Protein AF-A0A1A7YW00-F1 (afdb_monomer_lite)

Organism: NCBI:txid60296

Secondary structure (DSSP, 8-state):
---SSSTTS--------TTSTTTTHHHHHHHHHHHHHHHHHHHHHHHHHHHHHHHHHHHHHHHHHHHHHHHTSS--HHHHHHHHHHHHHHHHHHHHHHHHHHHIIIIIIHHHHHHHHHH--B-TTSSBHHHHHHHHHHHHHHHHHHHHHHHHHHHHHHHHHHHHHHHHHHHHHHHHHHSTT--HHHHHHHHHHHHHHHHHHHHHHHHHHHHHHHHHHHHHHHHH-

InterPro domains:
  IPR001060 FCH domain [PF00611] (24-98)
  IPR001060 FCH domain [SM00055] (16-104)
  IPR027267 AH/BAR domain superfamily [G3DSA:1.20.1270.60] (1-225)
  IPR027267 AH/BAR domain superfamily [SSF103657] (16-224)
  IPR031160 F-BAR domain [PS51741] (12-225)

Structure (mmCIF, N/CA/C/O backbone):
data_AF-A0A1A7YW00-F1
#
_entry.id   AF-A0A1A7YW00-F1
#
loop_
_atom_site.group_PDB
_atom_site.id
_atom_site.type_symbol
_atom_site.label_atom_id
_atom_site.label_alt_id
_atom_site.label_comp_id
_atom_site.label_asym_id
_atom_site.label_entity_id
_atom_site.label_seq_id
_atom_site.pdbx_PDB_ins_code
_atom_site.Cartn_x
_atom_site.Cartn_y
_atom_site.Cartn_z
_atom_site.occupancy
_atom_site.B_iso_or_equiv
_atom_site.auth_seq_id
_atom_site.auth_comp_id
_atom_site.auth_asym_id
_atom_site.auth_atom_id
_atom_site.pdbx_PDB_model_num
ATOM 1 N N . MET A 1 1 ? -12.054 -31.119 46.309 1.00 35.66 1 MET A N 1
ATOM 2 C CA . MET A 1 1 ? -11.692 -31.142 44.874 1.00 35.66 1 MET A CA 1
ATOM 3 C C . MET A 1 1 ? -12.380 -29.957 44.203 1.00 35.66 1 MET A C 1
ATOM 5 O O . MET A 1 1 ? -13.506 -30.092 43.752 1.00 35.66 1 MET A O 1
ATOM 9 N N . SER A 1 2 ? -11.777 -28.767 44.260 1.00 43.47 2 SER A N 1
ATOM 10 C CA . SER A 1 2 ? -12.393 -27.494 43.836 1.00 43.47 2 SER A CA 1
ATOM 11 C C . SER A 1 2 ? -11.390 -26.654 43.041 1.00 43.47 2 SER A C 1
ATOM 13 O O . SER A 1 2 ? -10.885 -25.650 43.534 1.00 43.47 2 SER A O 1
ATOM 15 N N . GLY A 1 3 ? -11.043 -27.101 41.836 1.00 38.22 3 GLY A N 1
ATOM 16 C CA . GLY A 1 3 ? -9.961 -26.482 41.065 1.00 38.22 3 GLY A CA 1
ATOM 17 C C . GLY A 1 3 ? -10.151 -26.538 39.556 1.00 38.22 3 GLY A C 1
ATOM 18 O O . GLY A 1 3 ? -9.199 -26.853 38.863 1.00 38.22 3 GLY A O 1
ATOM 19 N N . ALA A 1 4 ? -11.362 -26.291 39.046 1.00 36.69 4 ALA A N 1
ATOM 20 C CA . ALA A 1 4 ? -11.608 -26.333 37.597 1.00 36.69 4 ALA A CA 1
ATOM 21 C C . ALA A 1 4 ? -12.545 -25.234 37.058 1.00 36.69 4 ALA A C 1
ATOM 23 O O . ALA A 1 4 ? -12.982 -25.320 35.918 1.00 36.69 4 ALA A O 1
ATOM 24 N N . TYR A 1 5 ? -12.879 -24.206 37.849 1.00 38.28 5 TYR A N 1
ATOM 25 C CA . TYR A 1 5 ? -13.796 -23.142 37.402 1.00 38.28 5 TYR A CA 1
ATOM 26 C C . TYR A 1 5 ? -13.133 -21.784 37.126 1.00 38.28 5 TYR A C 1
ATOM 28 O O . TYR A 1 5 ? -13.823 -20.880 36.664 1.00 38.28 5 TYR A O 1
ATOM 36 N N . ASP A 1 6 ? -11.823 -21.642 37.353 1.00 39.22 6 ASP A N 1
ATOM 37 C CA . ASP A 1 6 ? -11.097 -20.377 37.133 1.00 39.22 6 ASP A CA 1
ATOM 38 C C . ASP A 1 6 ? -10.359 -20.296 35.780 1.00 39.22 6 ASP A C 1
ATOM 40 O O . ASP A 1 6 ? -9.763 -19.269 35.475 1.00 39.22 6 ASP A O 1
ATOM 44 N N . GLU A 1 7 ? -10.430 -21.326 34.927 1.00 35.66 7 GLU A N 1
ATOM 45 C CA . GLU A 1 7 ? -9.702 -21.346 33.641 1.00 35.66 7 GLU A CA 1
ATOM 46 C C . GLU A 1 7 ? -10.522 -20.873 32.425 1.00 35.66 7 GLU A C 1
ATOM 48 O O . GLU A 1 7 ? -9.988 -20.742 31.330 1.00 35.66 7 GLU A O 1
ATOM 53 N N . TYR A 1 8 ? -11.800 -20.521 32.615 1.00 36.34 8 TYR A N 1
ATOM 54 C CA . TYR A 1 8 ? -12.628 -19.858 31.593 1.00 36.34 8 TYR A CA 1
ATOM 55 C C . TYR A 1 8 ? -12.736 -18.347 31.828 1.00 36.34 8 TYR A C 1
ATOM 57 O O . TYR A 1 8 ? -13.763 -17.730 31.535 1.00 36.34 8 TYR A O 1
ATOM 65 N N . ALA A 1 9 ? -11.680 -17.727 32.361 1.00 41.88 9 ALA A N 1
ATOM 66 C CA . ALA A 1 9 ? -11.511 -16.282 32.297 1.00 41.88 9 ALA A CA 1
ATOM 67 C C . ALA A 1 9 ? -11.298 -15.874 30.830 1.00 41.88 9 ALA A C 1
ATOM 69 O O . ALA A 1 9 ? -10.174 -15.666 30.392 1.00 41.88 9 ALA A O 1
ATOM 70 N N . SER A 1 10 ? -12.404 -15.843 30.078 1.00 46.34 10 SER A N 1
ATOM 71 C CA . SER A 1 10 ? -12.651 -15.034 28.887 1.00 46.34 10 SER A CA 1
ATOM 72 C C . SER A 1 10 ? -11.378 -14.589 28.167 1.00 46.34 10 SER A C 1
ATOM 74 O O . SER A 1 10 ? -10.947 -13.442 28.303 1.00 46.34 10 SER A O 1
ATOM 76 N N . GLN A 1 11 ? -10.806 -15.484 27.364 1.00 40.19 11 GLN A N 1
ATOM 77 C CA . GLN A 1 11 ? -10.166 -15.033 26.138 1.00 40.19 11 GLN A CA 1
ATOM 78 C C . GLN A 1 11 ? -11.300 -14.464 25.281 1.00 40.19 11 GLN A C 1
ATOM 80 O O . GLN A 1 11 ? -11.941 -15.186 24.525 1.00 40.19 11 GLN A O 1
ATOM 85 N N . GLU A 1 12 ? -11.648 -13.193 25.501 1.00 48.12 12 GLU A N 1
ATOM 86 C CA . GLU A 1 12 ? -12.382 -12.431 24.498 1.00 48.12 12 GLU A CA 1
ATOM 87 C C . GLU A 1 12 ? -11.515 -12.510 23.243 1.00 48.12 12 GLU A C 1
ATOM 89 O O . GLU A 1 12 ? -10.423 -11.940 23.210 1.00 48.12 12 GLU A O 1
ATOM 94 N N . GLU A 1 13 ? -11.942 -13.311 22.264 1.00 46.66 13 GLU A N 1
ATOM 95 C CA . GLU A 1 13 ? -11.368 -13.291 20.926 1.00 46.66 13 GLU A CA 1
ATOM 96 C C . GLU A 1 13 ? -11.482 -11.849 20.444 1.00 46.66 13 GLU A C 1
ATOM 98 O O . GLU A 1 13 ? -12.552 -11.384 20.050 1.00 46.66 13 GLU A O 1
ATOM 103 N N . THR A 1 14 ? -10.384 -11.102 20.548 1.00 57.81 14 THR A N 1
ATOM 104 C CA . THR A 1 14 ? -10.283 -9.777 19.960 1.00 57.81 14 THR A CA 1
ATOM 105 C C . THR A 1 14 ? -10.408 -9.986 18.467 1.00 57.81 14 THR A C 1
ATOM 107 O O . THR A 1 14 ? -9.473 -10.458 17.817 1.00 57.81 14 THR A O 1
ATOM 110 N N . THR A 1 15 ? -11.603 -9.733 17.946 1.00 80.50 15 THR A N 1
ATOM 111 C CA . THR A 1 15 ? -11.870 -9.930 16.532 1.00 80.50 15 THR A CA 1
ATOM 112 C C . THR A 1 15 ? -10.997 -8.966 15.733 1.00 80.50 15 THR A C 1
ATOM 114 O O . THR A 1 15 ? -10.770 -7.820 16.121 1.00 80.50 15 THR A O 1
ATOM 117 N N . ASP A 1 16 ? -10.517 -9.404 14.575 1.00 90.50 16 ASP A N 1
ATOM 118 C CA . ASP A 1 16 ? -9.760 -8.553 13.648 1.00 90.50 16 ASP A CA 1
ATOM 119 C C . ASP A 1 16 ? -10.674 -7.570 12.875 1.00 90.50 16 ASP A C 1
ATOM 121 O O . ASP A 1 16 ? -10.293 -7.017 11.839 1.00 90.50 16 ASP A O 1
ATOM 125 N N . SER A 1 17 ? -11.905 -7.354 13.359 1.00 95.44 17 SER A N 1
ATOM 126 C CA . SER A 1 17 ? -12.902 -6.484 12.740 1.00 95.44 17 SER A CA 1
ATOM 127 C C . SER A 1 17 ? -12.422 -5.037 12.711 1.00 95.44 17 SER A C 1
ATOM 129 O O . SER A 1 17 ? -11.868 -4.526 13.681 1.00 95.44 17 SER A O 1
ATOM 131 N N . PHE A 1 18 ? -12.687 -4.346 11.603 1.00 96.38 18 PHE A N 1
ATOM 132 C CA . PHE A 1 18 ? -12.366 -2.927 11.438 1.00 96.38 18 PHE A CA 1
ATOM 133 C C . PHE A 1 18 ? -12.996 -2.039 12.526 1.00 96.38 18 PHE A C 1
ATOM 135 O O . PHE A 1 18 ? -12.388 -1.050 12.935 1.00 96.38 18 PHE A O 1
ATOM 142 N N . TRP A 1 19 ? -14.189 -2.408 12.997 1.00 96.25 19 TRP A N 1
ATOM 143 C CA . TRP A 1 19 ? -14.974 -1.627 13.957 1.00 96.25 19 TRP A CA 1
ATOM 144 C C . TRP A 1 19 ? -14.466 -1.720 15.398 1.00 96.25 19 TRP A C 1
ATOM 146 O O . TRP A 1 19 ? -14.897 -0.943 16.248 1.00 96.25 19 TRP A O 1
ATOM 156 N N . GLU A 1 20 ? -13.532 -2.630 15.680 1.00 96.00 20 GLU A N 1
ATOM 157 C CA . GLU A 1 20 ? -12.881 -2.672 16.985 1.00 96.00 20 GLU A CA 1
ATOM 158 C C . GLU A 1 20 ? -12.010 -1.435 17.214 1.00 96.00 20 GLU A C 1
ATOM 160 O O . GLU A 1 20 ? -11.458 -0.812 16.293 1.00 96.00 20 GLU A O 1
ATOM 165 N N . VAL A 1 21 ? -11.864 -1.069 18.487 1.00 96.00 21 VAL A N 1
ATOM 166 C CA . VAL A 1 21 ? -11.114 0.127 18.873 1.00 96.00 21 VAL A CA 1
ATOM 167 C C . VAL A 1 21 ? -9.666 0.029 18.390 1.00 96.00 21 VAL A C 1
ATOM 169 O O . VAL A 1 21 ? -8.899 -0.823 18.829 1.00 96.00 21 VAL A O 1
ATOM 172 N N . GLY A 1 22 ? -9.269 0.942 17.502 1.00 96.00 22 GLY A N 1
ATOM 173 C CA . GLY A 1 22 ? -7.923 0.999 16.937 1.00 96.00 22 GLY A CA 1
ATOM 174 C C . GLY A 1 22 ? -7.645 0.087 15.735 1.00 96.00 22 GLY A C 1
ATOM 175 O O . GLY A 1 22 ? -6.555 0.200 15.169 1.00 96.00 22 GLY A O 1
ATOM 176 N N . ASN A 1 23 ? -8.577 -0.759 15.286 1.00 97.12 23 ASN A N 1
ATOM 177 C CA . ASN A 1 23 ? -8.329 -1.655 14.143 1.00 97.12 23 ASN A CA 1
ATOM 178 C C . ASN A 1 23 ? -8.312 -0.937 12.780 1.00 97.12 23 ASN A C 1
ATOM 180 O O . ASN A 1 23 ? -7.738 -1.446 11.813 1.00 97.12 23 ASN A O 1
ATOM 184 N N . TYR A 1 24 ? -8.784 0.314 12.724 1.00 97.50 24 TYR A N 1
ATOM 185 C CA . TYR A 1 24 ? -8.613 1.212 11.575 1.00 97.50 24 TYR A CA 1
ATOM 186 C C . TYR A 1 24 ? -7.136 1.457 11.196 1.00 97.50 24 TYR A C 1
ATOM 188 O O . TYR A 1 24 ? -6.843 1.897 10.081 1.00 97.50 24 TYR A O 1
ATOM 196 N N . LYS A 1 25 ? -6.177 1.156 12.088 1.00 97.44 25 LYS A N 1
ATOM 197 C CA . LYS A 1 25 ? -4.731 1.316 11.844 1.00 97.44 25 LYS A CA 1
ATOM 198 C C . LYS A 1 25 ? -4.246 0.606 10.581 1.00 97.44 25 LYS A C 1
ATOM 200 O O . LYS A 1 25 ? -3.314 1.095 9.948 1.00 97.44 25 LYS A O 1
ATOM 205 N N . ARG A 1 26 ? -4.870 -0.513 10.182 1.00 97.06 26 ARG A N 1
ATOM 206 C CA . ARG A 1 26 ? -4.545 -1.193 8.912 1.00 97.06 26 ARG A CA 1
ATOM 207 C C . ARG A 1 26 ? -4.833 -0.293 7.704 1.00 97.06 26 ARG A C 1
ATOM 209 O O . ARG A 1 26 ? -4.024 -0.233 6.784 1.00 97.06 26 ARG A O 1
ATOM 216 N N . THR A 1 27 ? -5.937 0.453 7.736 1.00 98.25 27 THR A N 1
ATOM 217 C CA . THR A 1 27 ? -6.305 1.421 6.693 1.00 98.25 27 THR A CA 1
ATOM 218 C C . THR A 1 27 ? -5.343 2.604 6.659 1.00 98.25 27 THR A C 1
ATOM 220 O O . THR A 1 27 ? -4.913 2.994 5.578 1.00 98.25 27 THR A O 1
ATOM 223 N N . VAL A 1 28 ? -4.954 3.139 7.821 1.00 98.44 28 VAL A N 1
ATOM 224 C CA . VAL A 1 28 ? -3.969 4.235 7.916 1.00 98.44 28 VAL A CA 1
ATOM 225 C C . VAL A 1 28 ? -2.607 3.798 7.378 1.00 98.44 28 VAL A C 1
ATOM 227 O O . VAL A 1 28 ? -2.026 4.491 6.549 1.00 98.44 28 VAL A O 1
ATOM 230 N N . LYS A 1 29 ? -2.126 2.613 7.773 1.00 98.06 29 LYS A N 1
ATOM 231 C CA . LYS A 1 29 ? -0.847 2.058 7.304 1.00 98.06 29 LYS A CA 1
ATOM 232 C C . LYS A 1 29 ? -0.784 1.943 5.776 1.00 98.06 29 LYS A C 1
ATOM 234 O O . LYS A 1 29 ? 0.269 2.163 5.186 1.00 98.06 29 LYS A O 1
ATOM 239 N N . ARG A 1 30 ? -1.917 1.655 5.123 1.00 98.38 30 ARG A N 1
ATOM 240 C CA . ARG A 1 30 ? -2.002 1.565 3.658 1.00 98.38 30 ARG A CA 1
ATOM 241 C C . ARG A 1 30 ? -1.561 2.856 2.954 1.00 98.38 30 ARG A C 1
ATOM 243 O O . ARG A 1 30 ? -1.131 2.789 1.808 1.00 98.38 30 ARG A O 1
ATOM 250 N N . ILE A 1 31 ? -1.650 4.011 3.619 1.00 98.50 31 ILE A N 1
ATOM 251 C CA . ILE A 1 31 ? -1.165 5.292 3.088 1.00 98.50 31 ILE A CA 1
ATOM 252 C C . ILE A 1 31 ? 0.365 5.264 2.972 1.00 98.50 31 ILE A C 1
ATOM 254 O O . ILE A 1 31 ? 0.894 5.494 1.884 1.00 98.50 31 ILE A O 1
ATOM 258 N N . ASP A 1 32 ? 1.067 4.896 4.049 1.00 97.81 32 ASP A N 1
ATOM 259 C CA . ASP A 1 32 ? 2.531 4.757 4.054 1.00 97.81 32 ASP A CA 1
ATOM 260 C C . ASP A 1 32 ? 2.998 3.681 3.058 1.00 97.81 32 ASP A C 1
ATOM 262 O O . ASP A 1 32 ? 3.964 3.879 2.312 1.00 97.81 32 ASP A O 1
ATOM 266 N N . ASP A 1 33 ? 2.281 2.553 3.010 1.00 98.44 33 ASP A N 1
ATOM 267 C CA . ASP A 1 33 ? 2.557 1.468 2.068 1.00 98.44 33 ASP A CA 1
ATOM 268 C C . ASP A 1 33 ? 2.367 1.933 0.609 1.00 98.44 33 ASP A C 1
ATOM 270 O O . ASP A 1 33 ? 3.146 1.549 -0.260 1.00 98.44 33 ASP A O 1
ATOM 274 N N . GLY A 1 34 ? 1.407 2.820 0.324 1.00 98.56 34 GLY A N 1
ATOM 275 C CA . GLY A 1 34 ? 1.218 3.407 -1.007 1.00 98.56 34 GLY A CA 1
ATOM 276 C C . GLY A 1 34 ? 2.424 4.229 -1.481 1.00 98.56 34 GLY A C 1
ATOM 277 O O . GLY A 1 34 ? 2.889 4.055 -2.611 1.00 98.56 34 GLY A O 1
ATOM 278 N N . HIS A 1 35 ? 3.009 5.050 -0.602 1.00 98.62 35 HIS A N 1
ATOM 279 C CA . HIS A 1 35 ? 4.246 5.771 -0.920 1.00 98.62 35 HIS A CA 1
ATOM 280 C C . HIS A 1 35 ? 5.393 4.796 -1.204 1.00 98.62 35 HIS A C 1
ATOM 282 O O . HIS A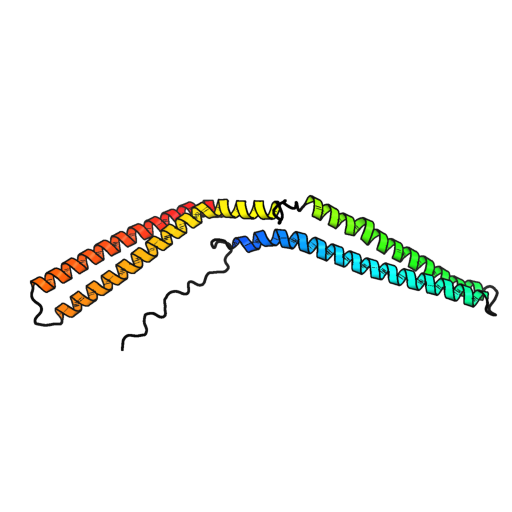 1 35 ? 6.168 4.997 -2.144 1.00 98.62 35 HIS A O 1
ATOM 288 N N . ARG A 1 36 ? 5.516 3.732 -0.399 1.00 98.50 36 ARG A N 1
ATOM 289 C CA . ARG A 1 36 ? 6.519 2.680 -0.612 1.00 98.50 36 ARG A CA 1
ATOM 290 C C . ARG A 1 36 ? 6.335 1.994 -1.966 1.00 98.50 36 ARG A C 1
ATOM 292 O O . ARG A 1 36 ? 7.317 1.854 -2.687 1.00 98.50 36 ARG A O 1
ATOM 299 N N . LEU A 1 37 ? 5.110 1.631 -2.335 1.00 98.81 37 LEU A N 1
ATOM 300 C CA . LEU A 1 37 ? 4.818 0.983 -3.616 1.00 98.81 37 LEU A CA 1
ATOM 301 C C . LEU A 1 37 ? 5.201 1.859 -4.817 1.00 98.81 37 LEU A C 1
ATOM 303 O O . LEU A 1 37 ? 5.648 1.331 -5.832 1.00 98.81 37 LEU A O 1
ATOM 307 N N . CYS A 1 38 ? 5.115 3.187 -4.698 1.00 98.75 38 CYS A N 1
ATOM 308 C CA . CYS A 1 38 ? 5.630 4.089 -5.733 1.00 98.75 38 CYS A CA 1
ATOM 309 C C . CYS A 1 38 ? 7.150 3.961 -5.904 1.00 98.75 38 CYS A C 1
ATOM 311 O O . CYS A 1 38 ? 7.637 3.958 -7.032 1.00 98.75 38 CYS A O 1
ATOM 313 N N . ASN A 1 39 ? 7.905 3.809 -4.808 1.00 98.62 39 ASN A N 1
ATOM 314 C CA . ASN A 1 39 ? 9.347 3.550 -4.886 1.00 98.62 39 ASN A CA 1
ATOM 315 C C . ASN A 1 39 ? 9.640 2.193 -5.519 1.00 98.62 39 ASN A C 1
ATOM 317 O O . ASN A 1 39 ? 10.526 2.099 -6.364 1.00 98.62 39 ASN A O 1
ATOM 321 N N . ASP A 1 40 ? 8.893 1.161 -5.131 1.00 98.81 40 ASP A N 1
ATOM 322 C CA . ASP A 1 40 ? 9.064 -0.185 -5.678 1.00 98.81 40 ASP A CA 1
ATOM 323 C C . ASP A 1 40 ? 8.796 -0.188 -7.197 1.00 98.81 40 ASP A C 1
ATOM 325 O O . ASP A 1 40 ? 9.576 -0.757 -7.962 1.00 98.81 40 ASP A O 1
ATOM 329 N N . LEU A 1 41 ? 7.773 0.542 -7.661 1.00 98.81 41 LEU A N 1
ATOM 330 C CA . LEU A 1 41 ? 7.493 0.729 -9.087 1.00 98.81 41 LEU A CA 1
ATOM 331 C C . LEU A 1 41 ? 8.599 1.516 -9.806 1.00 98.81 41 LEU A C 1
ATOM 333 O O . LEU A 1 41 ? 9.057 1.096 -10.867 1.00 98.81 41 LEU A O 1
ATOM 337 N N . MET A 1 42 ? 9.059 2.632 -9.236 1.00 98.81 42 MET A N 1
ATOM 338 C CA . MET A 1 42 ? 10.168 3.416 -9.796 1.00 98.81 42 MET A CA 1
ATOM 339 C C . MET A 1 42 ? 11.446 2.578 -9.936 1.00 98.81 42 MET A C 1
ATOM 341 O O . MET A 1 42 ? 12.102 2.622 -10.978 1.00 98.81 42 MET A O 1
ATOM 345 N N . ASN A 1 43 ? 11.775 1.772 -8.925 1.00 98.81 43 ASN A N 1
ATOM 346 C CA . ASN A 1 43 ? 12.915 0.856 -8.966 1.00 98.81 43 ASN A CA 1
ATOM 347 C C . ASN A 1 43 ? 12.732 -0.214 -10.048 1.00 98.81 43 ASN A C 1
ATOM 349 O O . ASN A 1 43 ? 13.651 -0.445 -10.830 1.00 98.81 43 ASN A O 1
ATOM 353 N N . CYS A 1 44 ? 11.538 -0.803 -10.155 1.00 98.81 44 CYS A N 1
ATOM 354 C CA . CYS A 1 44 ? 11.207 -1.774 -11.199 1.00 98.81 44 CYS A CA 1
ATOM 355 C C . CYS A 1 44 ? 11.405 -1.192 -12.613 1.00 98.81 44 CYS A C 1
ATOM 357 O O . CYS A 1 44 ? 12.074 -1.803 -13.452 1.00 98.81 44 CYS A O 1
ATOM 359 N N . ILE A 1 45 ? 10.904 0.023 -12.865 1.00 98.81 45 ILE A N 1
ATOM 360 C CA . ILE A 1 45 ? 11.102 0.744 -14.135 1.00 98.81 45 ILE A CA 1
ATOM 361 C C . ILE A 1 45 ? 12.594 0.974 -14.391 1.00 98.81 45 ILE A C 1
ATOM 363 O O . ILE A 1 45 ? 13.089 0.729 -15.494 1.00 98.81 45 ILE A O 1
ATOM 367 N N . GLN A 1 46 ? 13.333 1.418 -13.374 1.00 98.69 46 GLN A N 1
ATOM 368 C CA . GLN A 1 46 ? 14.755 1.708 -13.504 1.00 98.69 46 GLN A CA 1
ATOM 369 C C . GLN A 1 46 ? 15.585 0.448 -13.788 1.00 98.69 46 GLN A C 1
ATOM 371 O O . GLN A 1 46 ? 16.518 0.493 -14.592 1.00 98.69 46 GLN A O 1
ATOM 376 N N . GLU A 1 47 ? 15.264 -0.678 -13.155 1.00 98.81 47 GLU A N 1
ATOM 377 C CA . GLU A 1 47 ? 15.893 -1.973 -13.423 1.00 98.81 47 GLU A CA 1
ATOM 378 C C . GLU A 1 47 ? 15.618 -2.436 -14.850 1.00 98.81 47 GLU A C 1
ATOM 380 O O . GLU A 1 47 ? 16.557 -2.783 -15.571 1.00 98.81 47 GLU A O 1
ATOM 385 N N . ARG A 1 48 ? 14.365 -2.340 -15.310 1.00 98.81 48 ARG A N 1
ATOM 386 C CA . ARG A 1 48 ? 14.015 -2.650 -16.699 1.00 98.81 48 ARG A CA 1
ATOM 387 C C . ARG A 1 48 ? 14.779 -1.767 -17.686 1.00 98.81 48 ARG A C 1
ATOM 389 O O . ARG A 1 48 ? 15.367 -2.279 -18.633 1.00 98.81 48 ARG A O 1
ATOM 396 N N . ALA A 1 49 ? 14.852 -0.464 -17.434 1.00 98.81 49 ALA A N 1
ATOM 397 C CA . ALA A 1 49 ? 15.591 0.481 -18.267 1.00 98.81 49 ALA A CA 1
ATOM 398 C C . ALA A 1 49 ? 17.097 0.153 -18.360 1.00 98.81 49 ALA A C 1
ATOM 400 O O . ALA A 1 49 ? 17.723 0.383 -19.397 1.00 98.81 49 ALA A O 1
ATOM 401 N N . LYS A 1 50 ? 17.702 -0.418 -17.307 1.00 98.75 50 LYS A N 1
ATOM 402 C CA . LYS A 1 50 ? 19.097 -0.896 -17.354 1.00 98.75 50 LYS A CA 1
ATOM 403 C C . LYS A 1 50 ? 19.265 -2.090 -18.295 1.00 98.75 50 LYS A C 1
ATOM 405 O O . LYS A 1 50 ? 20.286 -2.153 -18.975 1.00 98.75 50 LYS A O 1
ATOM 410 N N . ILE A 1 51 ? 18.286 -2.994 -18.358 1.00 98.88 51 ILE A N 1
ATOM 411 C CA . ILE A 1 51 ? 18.298 -4.137 -19.287 1.00 98.88 51 ILE A CA 1
ATOM 412 C C . ILE A 1 51 ? 18.269 -3.635 -20.734 1.00 98.88 51 ILE A C 1
ATOM 414 O O . ILE A 1 51 ? 19.115 -4.032 -21.532 1.00 98.88 51 ILE A O 1
ATOM 418 N N . GLU A 1 52 ? 17.367 -2.699 -21.041 1.00 98.88 52 GLU A N 1
ATOM 419 C CA . GLU A 1 52 ? 17.264 -2.070 -22.367 1.00 98.88 52 GLU A CA 1
ATOM 420 C C . GLU A 1 52 ? 18.593 -1.424 -22.790 1.00 98.88 52 GLU A C 1
ATOM 422 O O . GLU A 1 52 ? 19.115 -1.680 -23.877 1.00 98.88 52 GLU A O 1
ATOM 427 N N . LYS A 1 53 ? 19.210 -0.655 -21.881 1.00 98.81 53 LYS A N 1
ATOM 428 C CA . LYS A 1 53 ? 20.527 -0.048 -22.112 1.00 98.81 53 LYS A CA 1
ATOM 429 C C . LYS A 1 53 ? 21.605 -1.097 -22.387 1.00 98.81 53 LYS A C 1
ATOM 431 O O . LYS A 1 53 ? 22.419 -0.891 -23.283 1.00 98.81 53 LYS A O 1
ATOM 436 N N . ALA A 1 54 ? 21.646 -2.173 -21.603 1.00 98.81 54 ALA A N 1
ATOM 437 C CA . ALA A 1 54 ? 22.670 -3.204 -21.728 1.00 98.81 54 ALA A CA 1
ATOM 438 C C . ALA A 1 54 ? 22.569 -3.946 -23.068 1.00 98.81 54 ALA A C 1
ATOM 440 O O . ALA A 1 54 ? 23.595 -4.201 -23.697 1.00 98.81 54 ALA A O 1
ATOM 441 N N . TYR A 1 55 ? 21.353 -4.250 -23.527 1.00 98.88 55 TYR A N 1
ATOM 442 C CA . TYR A 1 55 ? 21.144 -4.890 -24.825 1.00 98.88 55 TYR A CA 1
ATOM 443 C C . TYR A 1 55 ? 21.588 -3.984 -25.979 1.00 98.88 55 TYR A C 1
ATOM 445 O O . TYR A 1 55 ? 22.399 -4.394 -26.809 1.00 98.88 55 TYR A O 1
ATOM 453 N N . ALA A 1 56 ? 21.161 -2.719 -25.967 1.00 98.81 56 ALA A N 1
ATOM 454 C CA . ALA A 1 56 ? 21.593 -1.723 -26.944 1.00 98.81 56 ALA A CA 1
ATOM 455 C C . ALA A 1 56 ? 23.127 -1.570 -26.987 1.00 98.81 56 ALA A C 1
ATOM 457 O O . ALA A 1 56 ? 23.735 -1.579 -28.056 1.00 98.81 56 ALA A O 1
ATOM 458 N N . GLN A 1 57 ? 23.782 -1.499 -25.823 1.00 98.81 57 GLN A N 1
ATOM 459 C CA . GLN A 1 57 ? 25.245 -1.415 -25.742 1.00 98.81 57 GLN A CA 1
ATOM 460 C C . GLN A 1 57 ? 25.935 -2.622 -26.386 1.00 98.81 57 GLN A C 1
ATOM 462 O O . GLN A 1 57 ? 26.859 -2.436 -27.177 1.00 98.81 57 GLN A O 1
ATOM 467 N N . GLN A 1 58 ? 25.459 -3.839 -26.111 1.00 98.81 58 GLN A N 1
ATOM 468 C CA . GLN A 1 58 ? 26.018 -5.051 -26.714 1.00 98.81 58 GLN A CA 1
ATOM 469 C C . GLN A 1 58 ? 25.858 -5.062 -28.239 1.00 98.81 58 GLN A C 1
ATOM 471 O O . GLN A 1 58 ? 26.802 -5.422 -28.942 1.00 98.81 58 GLN A O 1
ATOM 476 N N . LEU A 1 59 ? 24.710 -4.618 -28.764 1.00 98.81 59 LEU A N 1
ATOM 477 C CA . LEU A 1 59 ? 24.485 -4.494 -30.209 1.00 98.81 59 LEU A CA 1
ATOM 478 C C . LEU A 1 59 ? 25.430 -3.473 -30.854 1.00 98.81 59 LEU A C 1
ATOM 480 O O . LEU A 1 59 ? 26.035 -3.760 -31.888 1.00 98.81 59 LEU A O 1
ATOM 484 N N . THR A 1 60 ? 25.613 -2.307 -30.230 1.00 98.75 60 THR A N 1
ATOM 485 C CA . THR A 1 60 ? 26.536 -1.271 -30.718 1.00 98.75 60 THR A CA 1
ATOM 486 C C . THR A 1 60 ? 27.985 -1.762 -30.729 1.00 98.75 60 THR A C 1
ATOM 488 O O . THR A 1 60 ? 28.702 -1.563 -31.713 1.00 98.75 60 THR A O 1
ATOM 491 N N . GLU A 1 61 ? 28.432 -2.424 -29.662 1.00 98.69 61 GLU A N 1
ATOM 492 C CA . GLU A 1 61 ? 29.784 -2.984 -29.569 1.00 98.69 61 GLU A CA 1
ATOM 493 C C . GLU A 1 61 ? 30.008 -4.110 -30.586 1.00 98.69 61 GLU A C 1
ATOM 495 O O . GLU A 1 61 ? 31.040 -4.133 -31.266 1.00 98.69 61 GLU A O 1
ATOM 500 N N . TRP A 1 62 ? 29.031 -5.010 -30.735 1.00 98.81 62 TRP A N 1
ATOM 501 C CA . TRP A 1 62 ? 29.059 -6.092 -31.717 1.00 98.81 62 TRP A CA 1
ATOM 502 C C . TRP A 1 62 ? 29.112 -5.553 -33.150 1.00 98.81 62 TRP A C 1
ATOM 504 O O . TRP A 1 62 ? 29.993 -5.963 -33.911 1.00 98.81 62 TRP A O 1
ATOM 514 N N . SER A 1 63 ? 28.247 -4.590 -33.492 1.00 98.69 63 SER A N 1
ATOM 515 C CA . SER A 1 63 ? 28.232 -3.940 -34.809 1.00 98.69 63 SER A CA 1
ATOM 516 C C . SER A 1 63 ? 29.591 -3.317 -35.120 1.00 98.69 63 SER A C 1
ATOM 518 O O . SER A 1 63 ? 30.213 -3.631 -36.139 1.00 98.69 63 SER A O 1
ATOM 520 N N . LYS A 1 64 ? 30.111 -2.496 -34.198 1.00 98.62 64 LYS A N 1
ATOM 521 C CA . LYS A 1 64 ? 31.404 -1.820 -34.357 1.00 98.62 64 LYS A CA 1
ATOM 522 C C . LYS A 1 64 ? 32.542 -2.815 -34.576 1.00 98.62 64 LYS A C 1
ATOM 524 O O . LYS A 1 64 ? 33.372 -2.607 -35.461 1.00 98.62 64 LYS A O 1
ATOM 529 N N . ARG A 1 65 ? 32.586 -3.894 -33.788 1.00 98.62 65 ARG A N 1
ATOM 530 C CA . ARG A 1 65 ? 33.603 -4.946 -33.914 1.00 98.62 65 ARG A CA 1
ATOM 531 C C . ARG A 1 65 ? 33.544 -5.614 -35.284 1.00 98.62 65 ARG A C 1
ATOM 533 O O . ARG A 1 65 ? 34.578 -5.754 -35.931 1.00 98.62 65 ARG A O 1
ATOM 540 N N . TRP A 1 66 ? 32.363 -6.045 -35.718 1.00 98.69 66 TRP A N 1
ATOM 541 C CA . TRP A 1 66 ? 32.236 -6.806 -36.959 1.00 98.69 66 TRP A CA 1
ATOM 542 C C . TRP A 1 66 ? 32.423 -5.950 -38.200 1.00 98.69 66 TRP A C 1
ATOM 544 O O . TRP A 1 66 ? 33.054 -6.422 -39.139 1.00 98.69 66 TRP A O 1
ATOM 554 N N . LYS A 1 67 ? 31.995 -4.683 -38.190 1.00 98.31 67 LYS A N 1
ATOM 555 C CA . LYS A 1 67 ? 32.324 -3.746 -39.274 1.00 98.31 67 LYS A CA 1
ATOM 556 C C . LYS A 1 67 ? 33.836 -3.638 -39.477 1.00 98.31 67 LYS A C 1
ATOM 558 O O . LYS A 1 67 ? 34.300 -3.763 -40.599 1.00 98.31 67 LYS A O 1
ATOM 563 N N . GLN A 1 68 ? 34.610 -3.501 -38.395 1.00 98.19 68 GLN A N 1
ATOM 564 C CA . GLN A 1 68 ? 36.078 -3.448 -38.474 1.00 98.19 68 GLN A CA 1
ATOM 565 C C . GLN A 1 68 ? 36.717 -4.755 -38.962 1.00 98.19 68 GLN A C 1
ATOM 567 O O . GLN A 1 68 ? 37.762 -4.717 -39.607 1.00 98.19 68 GLN A O 1
ATOM 572 N N . LEU A 1 69 ? 36.140 -5.909 -38.614 1.00 98.38 69 LEU A N 1
ATOM 573 C CA . LEU A 1 69 ? 36.645 -7.210 -39.058 1.00 98.38 69 LEU A CA 1
ATOM 574 C C . LEU A 1 69 ? 36.336 -7.474 -40.534 1.00 98.38 69 LEU A C 1
ATOM 576 O O . LEU A 1 69 ? 37.187 -8.030 -41.221 1.00 98.38 69 LEU A O 1
ATOM 580 N N . VAL A 1 70 ? 35.151 -7.078 -41.009 1.00 98.12 70 VAL A N 1
ATOM 581 C CA . VAL A 1 70 ? 34.761 -7.209 -42.421 1.00 98.12 70 VAL A CA 1
ATOM 582 C C . VAL A 1 70 ? 35.589 -6.272 -43.296 1.00 98.12 70 VAL A C 1
ATOM 584 O O . VAL A 1 70 ? 36.181 -6.746 -44.256 1.00 98.12 70 VAL A O 1
ATOM 587 N N . ASP A 1 71 ? 35.734 -5.004 -42.902 1.00 96.81 71 ASP A N 1
ATOM 588 C CA . ASP A 1 71 ? 36.523 -3.984 -43.621 1.00 96.81 71 ASP A CA 1
ATOM 589 C C . ASP A 1 71 ? 38.002 -4.381 -43.803 1.00 96.81 71 ASP A C 1
ATOM 591 O O . ASP A 1 71 ? 38.625 -4.120 -44.828 1.00 96.81 71 ASP A O 1
ATOM 595 N N . LYS A 1 72 ? 38.578 -5.077 -42.814 1.00 97.75 72 LYS A N 1
ATOM 596 C CA . LYS A 1 72 ? 39.952 -5.610 -42.881 1.00 97.75 72 LYS A CA 1
ATOM 597 C C . LYS A 1 72 ? 40.036 -7.017 -43.474 1.00 97.75 72 LYS A C 1
ATOM 599 O O . LYS A 1 72 ? 41.131 -7.577 -43.564 1.00 97.75 72 LYS A O 1
ATOM 604 N N . GLY A 1 73 ? 38.896 -7.624 -43.780 1.00 97.56 73 GLY A N 1
ATOM 605 C CA . GLY A 1 73 ? 38.790 -8.986 -44.273 1.00 97.56 73 GLY A CA 1
ATOM 606 C C . GLY A 1 73 ? 38.987 -9.078 -45.789 1.00 97.56 73 GLY A C 1
ATOM 607 O O . GLY A 1 73 ? 39.054 -8.068 -46.482 1.00 97.56 73 GLY A O 1
ATOM 608 N N . PRO A 1 74 ? 39.062 -10.304 -46.332 1.00 97.88 74 PRO A N 1
ATOM 609 C CA . PRO A 1 74 ? 39.221 -10.530 -47.768 1.00 97.88 74 PRO A CA 1
ATOM 610 C C . PRO A 1 74 ? 37.893 -10.489 -48.553 1.00 97.88 74 PRO A C 1
ATOM 612 O O . PRO A 1 74 ? 37.878 -10.830 -49.735 1.00 97.88 74 PRO A O 1
ATOM 615 N N . GLN A 1 75 ? 36.768 -10.162 -47.906 1.00 97.00 75 GLN A N 1
ATOM 616 C CA . GLN A 1 75 ? 35.450 -10.113 -48.541 1.00 97.00 75 GLN A CA 1
ATOM 617 C C . GLN A 1 75 ? 35.206 -8.722 -49.126 1.00 97.00 75 GLN A C 1
ATOM 619 O O . GLN A 1 75 ? 35.275 -7.745 -48.397 1.00 97.00 75 GLN A O 1
ATOM 624 N N . TYR A 1 76 ? 34.838 -8.655 -50.409 1.00 96.88 76 TYR A N 1
ATOM 625 C CA . TYR A 1 76 ? 34.589 -7.391 -51.110 1.00 96.88 76 TYR A CA 1
ATOM 626 C C . TYR A 1 76 ? 33.292 -7.412 -51.929 1.00 96.88 76 TYR A C 1
ATOM 628 O O . TYR A 1 76 ? 32.633 -8.451 -52.072 1.00 96.88 76 TYR A O 1
ATOM 636 N N . GLY A 1 77 ? 32.950 -6.263 -52.514 1.00 97.44 77 GLY A N 1
ATOM 637 C CA . GLY A 1 77 ? 31.880 -6.123 -53.501 1.00 97.44 77 GLY A CA 1
ATOM 638 C C . GLY A 1 77 ? 30.484 -6.150 -52.879 1.00 97.44 77 GLY A C 1
ATOM 639 O O . GLY A 1 77 ? 30.281 -5.817 -51.718 1.00 97.44 77 GLY A O 1
ATOM 640 N N . THR A 1 78 ? 29.472 -6.544 -53.647 1.00 98.19 78 THR A N 1
ATOM 641 C CA . THR A 1 78 ? 28.071 -6.459 -53.193 1.00 98.19 78 THR A CA 1
ATOM 642 C C . THR A 1 78 ? 27.747 -7.380 -52.014 1.00 98.19 78 THR A C 1
ATOM 644 O O . THR A 1 78 ? 26.864 -7.067 -51.219 1.00 98.19 78 THR A O 1
ATOM 647 N N . VAL A 1 79 ? 28.476 -8.489 -51.860 1.00 98.12 79 VAL A N 1
ATOM 648 C CA . VAL A 1 79 ? 28.318 -9.406 -50.720 1.00 98.12 79 VAL A CA 1
ATOM 649 C C . VAL A 1 79 ? 28.874 -8.797 -49.430 1.00 98.12 79 VAL A C 1
ATOM 651 O O . VAL A 1 79 ? 28.273 -8.973 -48.374 1.00 98.12 79 VAL A O 1
ATOM 654 N N . GLU A 1 80 ? 29.964 -8.028 -49.505 1.00 98.06 80 GLU A N 1
ATOM 655 C CA . GLU A 1 80 ? 30.474 -7.251 -48.367 1.00 98.06 80 GLU A CA 1
ATOM 656 C C . GLU A 1 80 ? 29.416 -6.256 -47.877 1.00 98.06 80 GLU A C 1
ATOM 658 O O . GLU A 1 80 ? 29.105 -6.220 -46.689 1.00 98.06 80 GLU A O 1
ATOM 663 N N . LEU A 1 81 ? 28.785 -5.522 -48.803 1.00 98.06 81 LEU A N 1
ATOM 664 C CA . LEU A 1 81 ? 27.705 -4.586 -48.476 1.00 98.06 81 LEU A CA 1
ATOM 665 C C . LEU A 1 81 ? 26.525 -5.288 -47.793 1.00 98.06 81 LEU A C 1
ATOM 667 O O . LEU A 1 81 ? 25.998 -4.781 -46.803 1.00 98.06 81 LEU A O 1
ATOM 671 N N . ALA A 1 82 ? 26.126 -6.461 -48.292 1.00 98.31 82 ALA A N 1
ATOM 672 C CA . ALA A 1 82 ? 25.062 -7.257 -47.684 1.00 98.31 82 ALA A CA 1
ATOM 673 C C . ALA A 1 82 ? 25.431 -7.734 -46.269 1.00 98.31 82 ALA A C 1
ATOM 675 O O . ALA A 1 82 ? 24.584 -7.727 -45.378 1.00 98.31 82 ALA A O 1
ATOM 676 N N . TRP A 1 83 ? 26.693 -8.099 -46.031 1.00 98.12 83 TRP A N 1
ATOM 677 C CA . TRP A 1 83 ? 27.161 -8.475 -44.698 1.00 98.12 83 TRP A CA 1
ATOM 678 C C . TRP A 1 83 ? 27.185 -7.268 -43.750 1.00 98.12 83 TRP A C 1
ATOM 680 O O . TRP A 1 83 ? 26.629 -7.331 -42.654 1.00 98.12 83 TRP A O 1
ATOM 690 N N . VAL A 1 84 ? 27.737 -6.131 -44.181 1.00 98.38 84 VAL A N 1
ATOM 691 C CA . VAL A 1 84 ? 27.750 -4.882 -43.398 1.00 98.38 84 VAL A CA 1
ATOM 692 C C . VAL A 1 84 ? 26.333 -4.394 -43.075 1.00 98.38 84 VAL A C 1
ATOM 694 O O . VAL A 1 84 ? 26.118 -3.812 -42.010 1.00 98.38 84 VAL A O 1
ATOM 697 N N . ALA A 1 85 ? 25.346 -4.674 -43.930 1.00 98.50 85 ALA A N 1
ATOM 698 C CA . ALA A 1 85 ? 23.949 -4.335 -43.667 1.00 98.50 85 ALA A CA 1
ATOM 699 C C . ALA A 1 85 ? 23.387 -5.010 -42.401 1.00 98.50 85 ALA A C 1
ATOM 701 O O . ALA A 1 85 ? 22.566 -4.398 -41.721 1.00 98.50 85 ALA A O 1
ATOM 702 N N . VAL A 1 86 ? 23.868 -6.203 -42.026 1.00 98.38 86 VAL A N 1
ATOM 703 C CA . VAL A 1 86 ? 23.483 -6.869 -40.764 1.00 98.38 86 VAL A CA 1
ATOM 704 C C . VAL A 1 86 ? 23.919 -6.033 -39.558 1.00 98.38 86 VAL A C 1
ATOM 706 O O . VAL A 1 86 ? 23.163 -5.838 -38.612 1.00 98.38 86 VAL A O 1
ATOM 709 N N . MET A 1 87 ? 25.120 -5.459 -39.608 1.00 98.50 87 MET A N 1
ATOM 710 C CA . MET A 1 87 ? 25.602 -4.550 -38.568 1.00 98.50 87 MET A CA 1
ATOM 711 C C . MET A 1 87 ? 24.811 -3.232 -38.546 1.00 98.50 87 MET A C 1
ATOM 713 O O . MET A 1 87 ? 24.574 -2.672 -37.478 1.00 98.50 87 MET A O 1
ATOM 717 N N . GLY A 1 88 ? 24.354 -2.755 -39.708 1.00 98.12 88 GLY A N 1
ATOM 718 C CA . GLY A 1 88 ? 23.453 -1.601 -39.798 1.00 98.12 88 GLY A CA 1
ATOM 719 C C . GLY A 1 88 ? 22.060 -1.851 -39.205 1.00 98.12 88 GLY A C 1
ATOM 720 O O . GLY A 1 88 ? 21.448 -0.923 -38.681 1.00 98.12 88 GLY A O 1
ATOM 721 N N . GLU A 1 89 ? 21.555 -3.084 -39.256 1.00 98.62 89 GLU A N 1
ATOM 722 C CA . GLU A 1 89 ? 20.319 -3.472 -38.567 1.00 98.62 89 GLU A CA 1
ATOM 723 C C . GLU A 1 89 ? 20.500 -3.427 -37.043 1.00 98.62 89 GLU A C 1
ATOM 725 O O . GLU A 1 89 ? 19.729 -2.745 -36.366 1.00 98.62 89 GLU A O 1
ATOM 730 N N . ALA A 1 90 ? 21.580 -4.017 -36.522 1.00 98.56 90 ALA A N 1
ATOM 731 C CA . ALA A 1 90 ? 21.870 -4.028 -35.088 1.00 98.56 90 ALA A CA 1
ATOM 732 C C . ALA A 1 90 ? 22.031 -2.615 -34.493 1.00 98.56 90 ALA A C 1
ATOM 734 O O . ALA A 1 90 ? 21.627 -2.368 -33.356 1.00 98.56 90 ALA A O 1
ATOM 735 N N . GLU A 1 91 ? 22.597 -1.668 -35.248 1.00 98.56 91 GLU A N 1
ATOM 736 C CA . GLU A 1 91 ? 22.678 -0.257 -34.839 1.00 98.56 91 GLU A CA 1
ATOM 737 C C . GLU A 1 91 ? 21.300 0.387 -34.698 1.00 98.56 91 GLU A C 1
ATOM 739 O O . GLU A 1 91 ? 21.032 1.022 -33.680 1.00 98.56 91 GLU A O 1
ATOM 744 N N . LYS A 1 92 ? 20.403 0.163 -35.661 1.00 98.75 92 LYS A N 1
ATOM 745 C CA . LYS A 1 92 ? 19.032 0.689 -35.600 1.00 98.75 92 LYS A CA 1
ATOM 746 C C . LYS A 1 92 ? 18.237 0.070 -34.455 1.00 98.75 92 LYS A C 1
ATOM 748 O O . LYS A 1 92 ? 17.508 0.773 -33.763 1.00 98.75 92 LYS A O 1
ATOM 753 N N . VAL A 1 93 ? 18.394 -1.232 -34.212 1.00 98.81 93 VAL A N 1
ATOM 754 C CA . VAL A 1 93 ? 17.776 -1.888 -33.049 1.00 98.81 93 VAL A CA 1
ATOM 755 C C . VAL A 1 93 ? 18.339 -1.313 -31.748 1.00 98.81 93 VAL A C 1
ATOM 757 O O . VAL A 1 93 ? 17.575 -1.010 -30.835 1.00 98.81 93 VAL A O 1
ATOM 760 N N . SER A 1 94 ? 19.652 -1.080 -31.665 1.00 98.75 94 SER A N 1
ATOM 761 C CA . SER A 1 94 ? 20.261 -0.414 -30.507 1.00 98.75 94 SER A CA 1
ATOM 762 C C . SER A 1 94 ? 19.649 0.967 -30.242 1.00 98.75 94 SER A C 1
ATOM 764 O O . SER A 1 94 ? 19.288 1.260 -29.100 1.00 98.75 94 SER A O 1
ATOM 766 N N . GLU A 1 95 ? 19.467 1.789 -31.280 1.00 98.75 95 GLU A N 1
ATOM 767 C CA . GLU A 1 95 ? 18.819 3.105 -31.177 1.00 98.75 95 GLU A CA 1
ATOM 768 C C . GLU A 1 95 ? 17.393 2.996 -30.618 1.00 98.75 95 GLU A C 1
ATOM 770 O O . GLU A 1 95 ? 17.077 3.665 -29.633 1.00 98.75 95 GLU A O 1
ATOM 775 N N . LEU A 1 96 ? 16.574 2.079 -31.146 1.00 98.88 96 LEU A N 1
ATOM 776 C CA . LEU A 1 96 ? 15.214 1.833 -30.643 1.00 98.88 96 LEU A CA 1
ATOM 777 C C . LEU A 1 96 ? 15.208 1.441 -29.157 1.00 98.88 96 LEU A C 1
ATOM 779 O O . LEU A 1 96 ? 14.406 1.946 -28.371 1.00 98.88 96 LEU A O 1
ATOM 783 N N . HIS A 1 97 ? 16.126 0.577 -28.725 1.00 98.88 97 HIS A N 1
ATOM 784 C CA . HIS A 1 97 ? 16.225 0.188 -27.316 1.00 98.88 97 HIS A CA 1
ATOM 785 C C . HIS A 1 97 ? 16.722 1.337 -26.415 1.00 98.88 97 HIS A C 1
ATOM 787 O O . HIS A 1 97 ? 16.286 1.456 -25.263 1.00 98.88 97 HIS A O 1
ATOM 793 N N . GLN A 1 98 ? 17.580 2.232 -26.919 1.00 98.75 98 GLN A N 1
ATOM 794 C CA . GLN A 1 98 ? 17.929 3.467 -26.202 1.00 98.75 98 GLN A CA 1
ATOM 795 C C . GLN A 1 98 ? 16.722 4.399 -26.061 1.00 98.75 98 GLN A C 1
ATOM 797 O O . GLN A 1 98 ? 16.539 4.992 -24.994 1.00 98.75 98 GLN A O 1
ATOM 802 N N . GLU A 1 99 ? 15.877 4.510 -27.086 1.00 98.75 99 GLU A N 1
ATOM 803 C CA . GLU A 1 99 ? 14.626 5.270 -27.012 1.00 98.75 99 GLU A CA 1
ATOM 804 C C . GLU A 1 99 ? 13.683 4.693 -25.958 1.00 98.75 99 GLU A C 1
ATOM 806 O O . GLU A 1 99 ? 13.197 5.449 -25.116 1.00 98.75 99 GLU A O 1
ATOM 811 N N . VAL A 1 100 ? 13.477 3.371 -25.922 1.00 98.81 100 VAL A N 1
ATOM 812 C CA . VAL A 1 100 ? 12.667 2.713 -24.877 1.00 98.81 100 VAL A CA 1
ATOM 813 C C . VAL A 1 100 ? 13.215 3.040 -23.488 1.00 98.81 100 VAL A C 1
ATOM 815 O O . VAL A 1 100 ? 12.479 3.501 -22.615 1.00 98.81 100 VAL A O 1
ATOM 818 N N . LYS A 1 101 ? 14.527 2.881 -23.279 1.00 98.69 101 LYS A N 1
ATOM 819 C CA . LYS A 1 101 ? 15.181 3.232 -22.012 1.00 98.69 101 LYS A CA 1
ATOM 820 C C . LYS A 1 101 ? 14.965 4.701 -21.635 1.00 98.69 101 LYS A C 1
ATOM 822 O O . LYS A 1 101 ? 14.817 5.017 -20.453 1.00 98.69 101 LYS A O 1
ATOM 827 N N . ASN A 1 102 ? 15.009 5.609 -22.606 1.00 98.62 102 ASN A N 1
ATOM 828 C CA . ASN A 1 102 ? 14.840 7.037 -22.363 1.00 98.62 102 ASN A CA 1
ATOM 829 C C . ASN A 1 102 ? 13.393 7.388 -22.015 1.00 98.62 102 ASN A C 1
ATOM 831 O O . ASN A 1 102 ? 13.207 8.137 -21.063 1.00 98.62 102 ASN A O 1
ATOM 835 N N . HIS A 1 103 ? 12.397 6.808 -22.687 1.00 98.75 103 HIS A N 1
ATOM 836 C CA . HIS A 1 103 ? 10.987 6.992 -22.324 1.00 98.75 103 HIS A CA 1
ATOM 837 C C . HIS A 1 103 ? 10.701 6.463 -20.912 1.00 98.75 103 HIS A C 1
ATOM 839 O O . HIS A 1 103 ? 10.159 7.190 -20.081 1.00 98.75 103 HIS A O 1
ATOM 845 N N . LEU A 1 104 ? 11.179 5.256 -20.583 1.00 98.81 104 LEU A N 1
ATOM 846 C CA . LEU A 1 104 ? 11.003 4.675 -19.246 1.00 98.81 104 LEU A CA 1
ATOM 847 C C . LEU A 1 104 ? 11.549 5.583 -18.132 1.00 98.81 104 LEU A C 1
ATOM 849 O O . LEU A 1 104 ? 10.919 5.737 -17.089 1.00 98.81 104 LEU A O 1
ATOM 853 N N . VAL A 1 105 ? 12.726 6.184 -18.329 1.00 98.56 105 VAL A N 1
ATOM 854 C CA . VAL A 1 105 ? 13.388 6.985 -17.284 1.00 98.56 105 VAL A CA 1
ATOM 855 C C . VAL A 1 105 ? 12.929 8.440 -1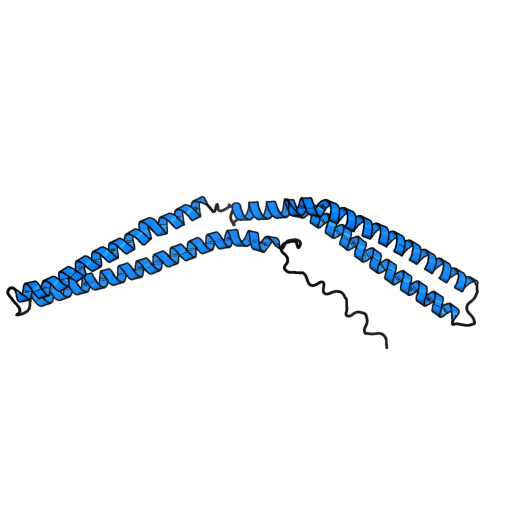7.276 1.00 98.56 105 VAL A C 1
ATOM 857 O O . VAL A 1 105 ? 12.707 9.002 -1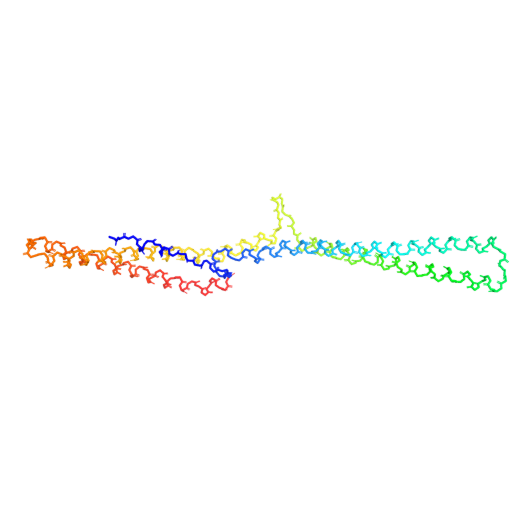6.210 1.00 98.56 105 VAL A O 1
ATOM 860 N N . ASN A 1 106 ? 12.814 9.072 -18.438 1.00 98.44 106 ASN A N 1
ATOM 861 C CA . ASN A 1 106 ? 12.555 10.508 -18.515 1.00 98.44 106 ASN A CA 1
ATOM 862 C C . ASN A 1 106 ? 11.059 10.829 -18.476 1.00 98.44 106 ASN A C 1
ATOM 864 O O . ASN A 1 106 ? 10.699 11.955 -18.141 1.00 98.44 106 ASN A O 1
ATOM 868 N N . GLU A 1 107 ? 10.198 9.860 -18.798 1.00 98.31 107 GLU A N 1
ATOM 869 C CA . GLU A 1 107 ? 8.753 10.023 -18.704 1.00 98.31 107 GLU A CA 1
ATOM 870 C C . GLU A 1 107 ? 8.153 9.191 -17.583 1.00 98.31 107 GLU A C 1
ATOM 872 O O . GLU A 1 107 ? 7.646 9.763 -16.627 1.00 98.31 107 GLU A O 1
ATOM 877 N N . ASP A 1 108 ? 8.177 7.862 -17.680 1.00 98.69 108 ASP A N 1
ATOM 878 C CA . ASP A 1 108 ? 7.365 7.021 -16.791 1.00 98.69 108 ASP A CA 1
ATOM 879 C C . ASP A 1 108 ? 7.854 7.083 -15.342 1.00 98.69 108 ASP A C 1
ATOM 881 O O . ASP A 1 108 ? 7.069 7.320 -14.422 1.00 98.69 108 ASP A O 1
ATOM 885 N N . PHE A 1 109 ? 9.164 6.960 -15.135 1.00 98.75 109 PHE A N 1
ATOM 886 C CA . PHE A 1 109 ? 9.779 7.123 -13.822 1.00 98.75 109 PHE A CA 1
ATOM 887 C C . PHE A 1 109 ? 9.530 8.526 -13.247 1.00 98.75 109 PHE A C 1
ATOM 889 O O . PHE A 1 109 ? 9.087 8.649 -12.104 1.00 98.75 109 PHE A O 1
ATOM 896 N N . GLU A 1 110 ? 9.766 9.592 -14.021 1.00 98.69 110 GLU A N 1
ATOM 897 C CA . GLU A 1 110 ? 9.554 10.963 -13.534 1.00 98.69 110 GLU A CA 1
ATOM 898 C C . GLU A 1 110 ? 8.065 11.271 -13.289 1.00 98.69 110 GLU A C 1
ATOM 900 O O . GLU A 1 110 ? 7.748 11.983 -12.337 1.00 98.69 110 GLU A O 1
ATOM 905 N N . LYS A 1 111 ? 7.131 10.689 -14.056 1.00 98.81 111 LYS A N 1
ATOM 906 C CA . LYS A 1 111 ? 5.681 10.776 -13.795 1.00 98.81 111 LYS A CA 1
ATOM 907 C C . LYS A 1 111 ? 5.339 10.186 -12.427 1.00 98.81 111 LYS A C 1
ATOM 909 O O . LYS A 1 111 ? 4.681 10.861 -11.635 1.00 98.81 111 LYS A O 1
ATOM 914 N N . VAL A 1 112 ? 5.811 8.974 -12.116 1.00 98.75 112 VAL A N 1
ATOM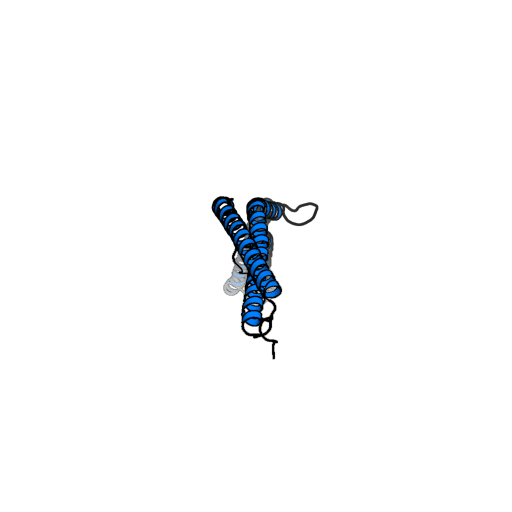 915 C CA . VAL A 1 112 ? 5.565 8.335 -10.805 1.00 98.75 112 VAL A CA 1
ATOM 916 C C . VAL A 1 112 ? 6.203 9.144 -9.676 1.00 98.75 112 VAL A C 1
ATOM 918 O O . VAL A 1 112 ? 5.568 9.384 -8.651 1.00 98.75 112 VAL A O 1
ATOM 921 N N . LYS A 1 113 ? 7.436 9.615 -9.870 1.00 98.69 113 LYS A N 1
ATOM 922 C CA . LYS A 1 113 ? 8.173 10.424 -8.892 1.00 98.69 113 LYS A CA 1
ATOM 923 C C . LYS A 1 113 ? 7.479 11.744 -8.571 1.00 98.69 113 LYS A C 1
ATOM 925 O O . LYS A 1 113 ? 7.359 12.105 -7.401 1.00 98.69 113 LYS A O 1
ATOM 930 N N . ASN A 1 114 ? 7.013 12.458 -9.593 1.00 98.69 114 ASN A N 1
ATOM 931 C CA . ASN A 1 114 ? 6.288 13.714 -9.416 1.00 98.69 114 ASN A CA 1
ATOM 932 C C . ASN A 1 114 ? 4.937 13.467 -8.741 1.00 98.69 114 ASN A C 1
ATOM 934 O O . ASN A 1 114 ? 4.627 14.128 -7.755 1.00 98.69 114 ASN A O 1
ATOM 938 N N . TRP A 1 115 ? 4.196 12.443 -9.175 1.00 98.88 115 TRP A N 1
ATOM 939 C CA . TRP A 1 115 ? 2.943 12.059 -8.526 1.00 98.88 115 TRP A CA 1
ATOM 940 C C . TRP A 1 115 ? 3.137 11.707 -7.044 1.00 98.88 115 TRP A C 1
ATOM 942 O O . TRP A 1 115 ? 2.371 12.166 -6.199 1.00 98.88 115 TRP A O 1
ATOM 952 N N . GLN A 1 116 ? 4.181 10.941 -6.704 1.00 98.62 116 GLN A N 1
ATOM 953 C CA . GLN A 1 116 ? 4.506 10.595 -5.317 1.00 98.62 116 GLN A CA 1
ATOM 954 C C . GLN A 1 116 ? 4.812 11.852 -4.495 1.00 98.62 116 GLN A C 1
ATOM 956 O O . GLN A 1 116 ? 4.315 11.991 -3.380 1.00 98.62 116 GLN A O 1
ATOM 961 N N . LYS A 1 117 ? 5.610 12.775 -5.040 1.00 98.19 117 LYS A N 1
ATOM 962 C CA . LYS A 1 117 ? 5.957 14.035 -4.373 1.00 98.19 117 LYS A CA 1
ATOM 963 C C . LYS A 1 117 ? 4.724 14.897 -4.089 1.00 98.19 117 LYS A C 1
ATOM 965 O O . LYS A 1 117 ? 4.643 15.471 -3.008 1.00 98.19 117 LYS A O 1
ATOM 970 N N . ASP A 1 118 ? 3.795 14.969 -5.035 1.00 98.31 118 ASP A N 1
ATOM 971 C CA . ASP A 1 118 ? 2.584 15.790 -4.919 1.00 98.31 118 ASP A CA 1
ATOM 972 C C . ASP A 1 118 ? 1.501 15.123 -4.053 1.00 98.31 118 ASP A C 1
ATOM 974 O O . ASP A 1 118 ? 0.626 15.801 -3.518 1.00 98.31 118 ASP A O 1
ATOM 978 N N . SER A 1 119 ? 1.556 13.797 -3.896 1.00 98.38 119 SER A N 1
ATOM 979 C CA . SER A 1 119 ? 0.570 13.025 -3.126 1.00 98.38 119 SER A CA 1
ATOM 980 C C . SER A 1 119 ? 0.978 12.782 -1.670 1.00 98.38 119 SER A C 1
ATOM 982 O O . SER A 1 119 ? 0.110 12.527 -0.838 1.00 98.38 119 SER A O 1
ATOM 984 N N . TYR A 1 120 ? 2.275 12.838 -1.349 1.00 98.44 120 TYR A N 1
ATOM 985 C CA . TYR A 1 120 ? 2.803 12.488 -0.027 1.00 98.44 120 TYR A CA 1
ATOM 986 C C . TYR A 1 120 ? 3.721 13.574 0.536 1.00 98.44 120 TYR A C 1
ATOM 988 O O . TYR A 1 120 ? 4.855 13.763 0.085 1.00 98.44 120 TYR A O 1
ATOM 996 N N . HIS A 1 121 ? 3.287 14.231 1.611 1.00 98.50 121 HIS A N 1
ATOM 997 C CA . HIS A 1 121 ? 3.997 15.376 2.177 1.00 98.50 121 HIS A CA 1
ATOM 998 C C . HIS A 1 121 ? 4.682 15.005 3.494 1.00 98.50 121 HIS A C 1
ATOM 1000 O O . HIS A 1 121 ? 4.038 14.829 4.531 1.00 98.50 121 HIS A O 1
ATOM 1006 N N . LYS A 1 122 ? 6.017 14.900 3.473 1.00 96.25 122 LYS A N 1
ATOM 1007 C CA . LYS A 1 122 ? 6.810 14.590 4.674 1.00 96.25 122 LYS A CA 1
ATOM 1008 C C . LYS A 1 122 ? 6.689 15.686 5.733 1.00 96.25 122 LYS A C 1
ATOM 1010 O O . LYS A 1 122 ? 6.806 16.872 5.430 1.00 96.25 122 LYS A O 1
ATOM 1015 N N . GLN A 1 123 ? 6.536 15.281 6.990 1.00 94.25 123 GLN A N 1
ATOM 1016 C CA . GLN A 1 123 ? 6.525 16.191 8.136 1.00 94.25 123 GLN A CA 1
ATOM 1017 C C . GLN A 1 123 ? 7.906 16.303 8.798 1.00 94.25 123 GLN A C 1
ATOM 1019 O O . GLN A 1 123 ? 8.706 15.370 8.753 1.00 94.25 123 GLN A O 1
ATOM 1024 N N . MET A 1 124 ? 8.167 17.430 9.476 1.00 90.56 124 MET A N 1
ATOM 1025 C CA . MET A 1 124 ? 9.432 17.661 10.198 1.00 90.56 124 MET A CA 1
ATOM 1026 C C . MET A 1 124 ? 9.723 16.605 11.276 1.00 90.56 124 MET A C 1
ATOM 1028 O O . MET A 1 124 ? 10.878 16.270 11.503 1.00 90.56 124 MET A O 1
ATOM 1032 N N . MET A 1 125 ? 8.686 16.054 11.913 1.00 88.75 125 MET A N 1
ATOM 1033 C CA . MET A 1 125 ? 8.813 15.045 12.978 1.00 88.75 125 MET A CA 1
ATOM 1034 C C . MET A 1 125 ? 8.804 13.600 12.446 1.00 88.75 125 MET A C 1
ATOM 1036 O O . MET A 1 125 ? 8.661 12.658 13.223 1.00 88.75 125 MET A O 1
ATOM 1040 N N . GLY A 1 126 ? 8.951 13.418 11.130 1.00 91.81 126 GLY A N 1
ATOM 1041 C CA . GLY A 1 126 ? 8.827 12.123 10.465 1.00 91.81 126 GLY A CA 1
ATOM 1042 C C . GLY A 1 126 ? 7.384 11.771 10.087 1.00 91.81 126 GLY A C 1
ATOM 1043 O O . GLY A 1 126 ? 6.426 12.356 10.588 1.00 91.81 126 GLY A O 1
ATOM 1044 N N . GLY A 1 127 ? 7.244 10.810 9.168 1.00 95.06 127 GLY A N 1
ATOM 1045 C CA . GLY A 1 127 ? 5.954 10.389 8.608 1.00 95.06 127 GLY A CA 1
ATOM 1046 C C . GLY A 1 127 ? 5.382 11.342 7.550 1.00 95.06 127 GLY A C 1
ATOM 1047 O O . GLY A 1 127 ? 5.999 12.354 7.196 1.00 95.06 127 GLY A O 1
ATOM 1048 N N . PHE A 1 128 ? 4.200 10.991 7.038 1.00 98.19 128 PHE A N 1
ATOM 1049 C CA . PHE A 1 128 ? 3.456 11.778 6.052 1.00 98.19 128 PHE A CA 1
ATOM 1050 C C . PHE A 1 128 ? 2.282 12.513 6.692 1.00 98.19 128 PHE A C 1
ATOM 1052 O O . PHE A 1 128 ? 1.627 12.008 7.610 1.00 98.19 128 PHE A O 1
ATOM 1059 N N . LYS A 1 129 ? 2.007 13.713 6.180 1.00 98.12 129 LYS A N 1
ATOM 1060 C CA . LYS A 1 129 ? 0.864 14.533 6.578 1.00 98.12 129 LYS A CA 1
ATOM 1061 C C . LYS A 1 129 ? -0.446 13.767 6.397 1.00 98.12 129 LYS A C 1
ATOM 1063 O O . LYS A 1 129 ? -1.253 13.744 7.318 1.00 98.12 129 LYS A O 1
ATOM 1068 N N . GLU A 1 130 ? -0.600 13.083 5.271 1.00 98.31 130 GLU A N 1
ATOM 1069 C CA . GLU A 1 130 ? -1.801 12.334 4.894 1.00 98.31 130 GLU A CA 1
ATOM 1070 C C . GLU A 1 130 ? -2.080 11.186 5.877 1.00 98.31 130 GLU A C 1
ATOM 1072 O O . GLU A 1 130 ? -3.210 10.998 6.327 1.00 98.31 130 GLU A O 1
ATOM 1077 N N . THR A 1 131 ? -1.034 10.454 6.279 1.00 98.25 131 THR A N 1
ATOM 1078 C CA . THR A 1 131 ? -1.125 9.382 7.282 1.00 98.25 131 THR A CA 1
ATOM 1079 C C . THR A 1 131 ? -1.582 9.928 8.632 1.00 98.25 131 THR A C 1
ATOM 1081 O O . THR A 1 131 ? -2.452 9.345 9.285 1.00 98.25 131 THR A O 1
ATOM 1084 N N . LYS A 1 132 ? -1.021 11.069 9.052 1.00 97.69 132 LYS A N 1
ATOM 1085 C CA . LYS A 1 132 ? -1.387 11.720 10.313 1.00 97.69 132 LYS A CA 1
ATOM 1086 C C . LYS A 1 132 ? -2.831 12.218 10.298 1.00 97.69 132 LYS A C 1
ATOM 1088 O O . LYS A 1 132 ? -3.554 11.970 11.257 1.00 97.69 132 LYS A O 1
ATOM 1093 N N . GLU A 1 133 ? -3.251 12.884 9.226 1.00 98.06 133 GLU A N 1
ATOM 1094 C CA . GLU A 1 133 ? -4.621 13.388 9.079 1.00 98.06 133 GLU A CA 1
ATOM 1095 C C . GLU A 1 133 ? -5.646 12.247 9.126 1.00 98.06 133 GLU A C 1
ATOM 1097 O O . GLU A 1 133 ? -6.657 12.361 9.819 1.00 98.06 133 GLU A O 1
ATOM 1102 N N . ALA A 1 134 ? -5.354 11.114 8.479 1.00 98.25 134 ALA A N 1
ATOM 1103 C CA . ALA A 1 134 ? -6.204 9.930 8.547 1.00 98.25 134 ALA A CA 1
ATOM 1104 C C . ALA A 1 134 ? -6.277 9.324 9.964 1.00 98.25 134 ALA A C 1
ATOM 1106 O O . ALA A 1 134 ? -7.375 9.035 10.442 1.00 98.25 134 ALA A O 1
ATOM 1107 N N . ASP A 1 135 ? -5.146 9.147 10.665 1.00 98.06 135 ASP A N 1
ATOM 1108 C CA . ASP A 1 135 ? -5.146 8.635 12.050 1.00 98.06 135 ASP A CA 1
ATOM 1109 C C . ASP A 1 135 ? -5.904 9.573 12.999 1.00 98.06 135 ASP A C 1
ATOM 1111 O O . ASP A 1 135 ? -6.715 9.116 13.805 1.00 98.06 135 ASP A O 1
ATOM 1115 N N . GLU A 1 136 ? -5.688 10.885 12.893 1.00 97.94 136 GLU A N 1
ATOM 1116 C CA . GLU A 1 136 ? -6.404 11.878 13.698 1.00 97.94 136 GLU A CA 1
ATOM 1117 C C . GLU A 1 136 ? -7.910 11.871 13.407 1.00 97.94 136 GLU A C 1
ATOM 1119 O O . GLU A 1 136 ? -8.706 11.930 14.350 1.00 97.94 136 GLU A O 1
ATOM 1124 N N . GLY A 1 137 ? -8.301 11.727 12.137 1.00 98.25 137 GLY A N 1
ATOM 1125 C CA . GLY A 1 137 ? -9.691 11.562 11.714 1.00 98.25 137 GLY A CA 1
ATOM 1126 C C . GLY A 1 137 ? -10.356 10.360 12.383 1.00 98.25 137 GLY A C 1
ATOM 1127 O O . GLY A 1 137 ? -11.340 10.527 13.109 1.00 98.25 137 GLY A O 1
ATOM 1128 N N . PHE A 1 138 ? -9.765 9.170 12.249 1.00 98.44 138 PHE A N 1
ATOM 1129 C CA . PHE A 1 138 ? -10.293 7.955 12.877 1.00 98.44 138 PHE A CA 1
ATOM 1130 C C . PHE A 1 138 ? -10.342 8.050 14.403 1.00 98.44 138 PHE A C 1
ATOM 1132 O O . PHE A 1 138 ? -11.347 7.682 15.014 1.00 98.44 138 PHE A O 1
ATOM 1139 N N . ARG A 1 139 ? -9.296 8.584 15.051 1.00 97.88 139 ARG A N 1
ATOM 1140 C CA . ARG A 1 139 ? -9.304 8.790 16.510 1.00 97.88 139 ARG A CA 1
ATOM 1141 C C . ARG A 1 139 ? -10.438 9.707 16.932 1.00 97.88 139 ARG A C 1
ATOM 1143 O O . ARG A 1 139 ? -11.081 9.446 17.948 1.00 97.88 139 ARG A O 1
ATOM 1150 N N . LYS A 1 140 ? -10.669 10.792 16.192 1.00 97.94 140 LYS A N 1
ATOM 1151 C CA . LYS A 1 140 ? -11.725 11.759 16.494 1.00 97.94 140 LYS A CA 1
ATOM 1152 C C . LYS A 1 140 ? -13.109 11.126 16.351 1.00 97.94 140 LYS A C 1
ATOM 1154 O O . LYS A 1 140 ? -13.911 11.292 17.269 1.00 97.94 140 LYS A O 1
ATOM 1159 N N . ALA A 1 141 ? -13.351 10.380 15.274 1.00 97.75 141 ALA A N 1
ATOM 1160 C CA . ALA A 1 141 ? -14.610 9.673 15.030 1.00 97.75 141 ALA A CA 1
ATOM 1161 C C . ALA A 1 141 ? -14.875 8.572 16.073 1.00 97.75 141 ALA A C 1
ATOM 1163 O O . ALA A 1 141 ? -15.968 8.481 16.629 1.00 97.75 141 ALA A O 1
ATOM 1164 N N . GLN A 1 142 ? -13.854 7.785 16.428 1.00 97.88 142 GLN A N 1
ATOM 1165 C CA . GLN A 1 142 ? -14.001 6.640 17.334 1.00 97.88 142 GLN A CA 1
ATOM 1166 C C . GLN A 1 142 ? -14.035 7.026 18.823 1.00 97.88 142 GLN A C 1
ATOM 1168 O O . GLN A 1 142 ? -14.605 6.301 19.640 1.00 97.88 142 GLN A O 1
ATOM 1173 N N . LYS A 1 143 ? -13.446 8.164 19.221 1.00 97.44 143 LYS A N 1
ATOM 1174 C CA . LYS A 1 143 ? -13.285 8.555 20.637 1.00 97.44 143 LYS A CA 1
ATOM 1175 C C . LYS A 1 143 ? -14.592 8.573 21.453 1.00 97.44 143 LYS A C 1
ATOM 1177 O O . LYS A 1 143 ? -14.564 8.052 22.573 1.00 97.44 143 LYS A O 1
ATOM 1182 N N . PRO A 1 144 ? -15.717 9.149 20.981 1.00 97.25 144 PRO A N 1
ATOM 1183 C CA . PRO A 1 144 ? -16.967 9.152 21.743 1.00 97.25 144 PRO A CA 1
ATOM 1184 C C . PRO A 1 144 ? -17.517 7.740 21.970 1.00 97.25 144 PRO A C 1
ATOM 1186 O O . PRO A 1 144 ? -17.910 7.407 23.089 1.00 97.25 144 PRO A O 1
ATOM 1189 N N . TRP A 1 145 ? -17.483 6.901 20.933 1.00 98.19 145 TRP A N 1
ATOM 1190 C CA . TRP A 1 145 ? -17.959 5.522 20.990 1.00 98.19 145 TRP A CA 1
ATOM 1191 C C . TRP A 1 145 ? -17.075 4.656 21.889 1.00 98.19 145 TRP A C 1
ATOM 1193 O O . TRP A 1 145 ? -17.578 4.010 22.803 1.00 98.19 145 TRP A O 1
ATOM 1203 N N . ALA A 1 146 ? -15.749 4.745 21.748 1.00 97.56 146 ALA A N 1
ATOM 1204 C CA . ALA A 1 146 ? -14.801 4.026 22.600 1.00 97.56 146 ALA A CA 1
ATOM 1205 C C . ALA A 1 146 ? -14.940 4.402 24.087 1.00 97.56 146 ALA A C 1
ATOM 1207 O O . ALA A 1 146 ? -14.787 3.553 24.967 1.00 97.56 146 ALA A O 1
ATOM 1208 N N . LYS A 1 147 ? -15.270 5.667 24.393 1.00 97.88 147 LYS A N 1
ATOM 1209 C CA . LYS A 1 147 ? -15.583 6.088 25.767 1.00 97.88 147 LYS A CA 1
ATOM 1210 C C . LYS A 1 147 ? -16.831 5.372 26.297 1.00 97.88 147 LYS A C 1
ATOM 1212 O O . LYS A 1 147 ? -16.791 4.870 27.418 1.00 97.88 147 LYS A O 1
ATOM 1217 N N . LYS A 1 148 ? -17.903 5.295 25.503 1.00 98.00 148 LYS A N 1
ATOM 1218 C CA . LYS A 1 148 ? -19.139 4.585 25.873 1.00 98.00 148 LYS A CA 1
ATOM 1219 C C . LYS A 1 148 ? -18.940 3.078 25.987 1.00 98.00 148 LYS A C 1
ATOM 1221 O O . LYS A 1 148 ? -19.405 2.490 26.958 1.00 98.00 148 LYS A O 1
ATOM 1226 N N . LEU A 1 149 ? -18.158 2.474 25.097 1.00 97.81 149 LEU A N 1
ATOM 1227 C CA . LEU A 1 149 ? -17.788 1.063 25.198 1.00 97.81 149 LEU A CA 1
ATOM 1228 C C . LEU A 1 149 ? -17.052 0.773 26.515 1.00 97.81 149 LEU A C 1
ATOM 1230 O O . LEU A 1 149 ? -17.352 -0.201 27.198 1.00 97.81 149 LEU A O 1
ATOM 1234 N N . LYS A 1 150 ? -16.138 1.655 26.939 1.00 97.81 150 LYS A N 1
ATOM 1235 C CA . LYS A 1 150 ? -15.456 1.511 28.234 1.00 97.81 150 LYS A CA 1
ATOM 1236 C C . LYS A 1 150 ? -16.423 1.589 29.423 1.00 97.81 150 LYS A C 1
ATOM 1238 O O . LYS A 1 150 ? -16.237 0.863 30.397 1.00 97.81 150 LYS A O 1
ATOM 1243 N N . GLU A 1 151 ? -17.434 2.457 29.364 1.00 98.06 151 GLU A N 1
ATOM 1244 C CA . GLU A 1 151 ? -18.494 2.536 30.384 1.00 98.06 151 GLU A CA 1
ATOM 1245 C C . GLU A 1 151 ? -19.307 1.227 30.440 1.00 98.06 151 GLU A C 1
ATOM 1247 O O . GLU A 1 151 ? -19.534 0.700 31.532 1.00 98.06 151 GLU A O 1
ATOM 1252 N N . VAL A 1 152 ? -19.651 0.656 29.278 1.00 98.44 152 VAL A N 1
ATOM 1253 C CA . VAL A 1 152 ? -20.301 -0.662 29.153 1.00 98.44 152 VAL A CA 1
ATOM 1254 C C . VAL A 1 152 ? -19.454 -1.761 29.792 1.00 98.44 152 VAL A C 1
ATOM 1256 O O . VAL A 1 152 ? -19.965 -2.503 30.627 1.00 98.44 152 VAL A O 1
ATOM 1259 N N . GLU A 1 153 ? -18.157 -1.834 29.489 1.00 97.75 153 GLU A N 1
ATOM 1260 C CA . GLU A 1 153 ? -17.265 -2.861 30.048 1.00 97.75 153 GLU A CA 1
ATOM 1261 C C . GLU A 1 153 ? -17.114 -2.763 31.575 1.00 97.75 153 GLU A C 1
ATOM 1263 O O . GLU A 1 153 ? -17.058 -3.778 32.275 1.00 97.75 153 GLU A O 1
ATOM 1268 N N . VAL A 1 154 ? -17.104 -1.549 32.136 1.00 98.19 154 VAL A N 1
ATOM 1269 C CA . VAL A 1 154 ? -17.102 -1.351 33.597 1.00 98.19 154 VAL A CA 1
ATOM 1270 C C . VAL A 1 154 ? -18.424 -1.817 34.218 1.00 98.19 154 VAL A C 1
ATOM 1272 O O . VAL A 1 154 ? -18.417 -2.504 35.248 1.00 98.19 154 VAL A O 1
ATOM 1275 N N . ALA A 1 155 ? -19.559 -1.483 33.600 1.00 98.19 155 ALA A N 1
ATOM 1276 C CA . ALA A 1 155 ? -20.879 -1.876 34.087 1.00 98.19 155 ALA A CA 1
ATOM 1277 C C . ALA A 1 155 ? -21.108 -3.395 33.977 1.00 98.19 155 ALA A C 1
ATOM 1279 O O . ALA A 1 155 ? -21.574 -4.003 34.940 1.00 98.19 155 ALA A O 1
ATOM 1280 N N . LYS A 1 156 ? -20.674 -4.021 32.876 1.00 98.31 156 LYS A N 1
ATOM 1281 C CA . LYS A 1 156 ? -20.657 -5.479 32.655 1.00 98.31 156 LYS A CA 1
ATOM 1282 C C . LYS A 1 156 ? -19.901 -6.200 33.765 1.00 98.31 156 LYS A C 1
ATOM 1284 O O . LYS A 1 156 ? -20.445 -7.097 34.407 1.00 98.31 156 LYS A O 1
ATOM 1289 N N . LYS A 1 157 ? -18.667 -5.766 34.057 1.00 98.25 157 LYS A N 1
ATOM 1290 C CA . LYS A 1 157 ? -17.854 -6.329 35.150 1.00 98.25 157 LYS A CA 1
ATOM 1291 C C . LYS A 1 157 ? -18.550 -6.185 36.502 1.00 98.25 157 LYS A C 1
ATOM 1293 O O . LYS A 1 157 ? -18.599 -7.143 37.267 1.00 98.25 157 LYS A O 1
ATOM 1298 N N . SER A 1 158 ? -19.128 -5.016 36.774 1.00 98.06 158 SER A N 1
ATOM 1299 C CA . SER A 1 158 ? -19.863 -4.747 38.018 1.00 98.06 158 SER A CA 1
ATOM 1300 C C . SER A 1 158 ? -21.084 -5.659 38.174 1.00 98.06 158 SER A C 1
ATOM 1302 O O . SER A 1 158 ? -21.286 -6.242 39.238 1.00 98.06 158 SER A O 1
ATOM 1304 N N . TYR A 1 159 ? -21.856 -5.843 37.102 1.00 98.56 159 TYR A N 1
ATOM 1305 C CA . TYR A 1 159 ? -23.009 -6.738 37.071 1.00 98.56 159 TYR A CA 1
ATOM 1306 C C . TYR A 1 159 ? -22.615 -8.206 37.274 1.00 98.56 159 TYR A C 1
ATOM 1308 O O . TYR A 1 159 ? -23.201 -8.889 38.115 1.00 98.56 159 TYR A O 1
ATOM 1316 N N . HIS A 1 160 ? -21.578 -8.686 36.582 1.00 98.19 160 HIS A N 1
ATOM 1317 C CA . HIS A 1 160 ? -21.089 -10.058 36.747 1.00 98.19 160 HIS A CA 1
ATOM 1318 C C . HIS A 1 160 ? -20.586 -10.332 38.172 1.00 98.19 160 HIS A C 1
ATOM 1320 O O . HIS A 1 160 ? -20.850 -11.406 38.717 1.00 98.19 160 HIS A O 1
ATOM 1326 N N . MET A 1 161 ? -19.907 -9.366 38.801 1.00 98.12 161 MET A N 1
ATOM 1327 C CA . MET A 1 161 ? -19.496 -9.481 40.2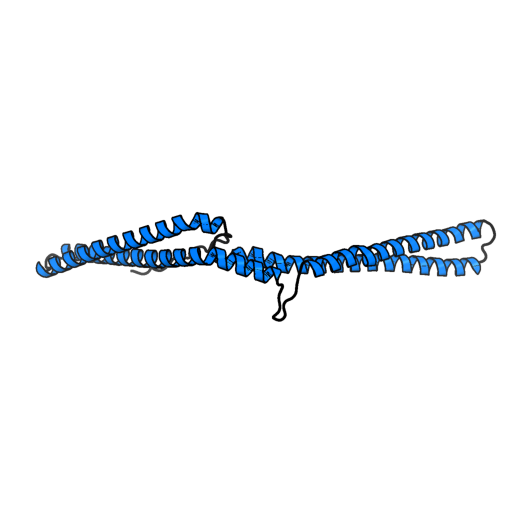05 1.00 98.12 161 MET A CA 1
ATOM 1328 C C . MET A 1 161 ? -20.705 -9.566 41.142 1.00 98.12 161 MET A C 1
ATOM 1330 O O . MET A 1 161 ? -20.751 -10.472 41.972 1.00 98.12 161 MET A O 1
ATOM 1334 N N . ALA A 1 162 ? -21.711 -8.705 40.968 1.00 97.81 162 ALA A N 1
ATOM 1335 C CA . ALA A 1 162 ? -22.925 -8.737 41.785 1.00 97.81 162 ALA A CA 1
ATOM 1336 C C . ALA A 1 162 ? -23.698 -10.063 41.626 1.00 97.81 162 ALA A C 1
ATOM 1338 O O . ALA A 1 162 ? -24.106 -10.660 42.620 1.00 97.81 162 ALA A O 1
ATOM 1339 N N . CYS A 1 163 ? -23.796 -10.597 40.403 1.00 97.69 163 CYS A N 1
ATOM 1340 C CA . CYS A 1 163 ? -24.375 -11.923 40.151 1.00 97.69 163 CYS A CA 1
ATOM 1341 C C . CYS A 1 163 ? -23.597 -13.049 40.847 1.00 97.69 163 CYS A C 1
ATOM 1343 O O . CYS A 1 163 ? -24.188 -14.004 41.355 1.00 97.69 163 CYS A O 1
ATOM 1345 N N . LYS A 1 164 ? -22.260 -12.970 40.856 1.00 97.94 164 LYS A N 1
ATOM 1346 C CA . LYS A 1 164 ? -21.408 -13.944 41.552 1.00 97.94 164 LYS A CA 1
ATOM 1347 C C . LYS A 1 164 ? -21.649 -13.888 43.061 1.00 97.94 164 LYS A C 1
ATOM 1349 O O . LYS A 1 164 ? -21.806 -14.936 43.684 1.00 97.94 164 LYS A O 1
ATOM 1354 N N . GLU A 1 165 ? -21.714 -12.694 43.643 1.00 97.19 165 GLU A N 1
ATOM 1355 C CA . GLU A 1 165 ? -21.999 -12.505 45.070 1.00 97.19 165 GLU A CA 1
ATOM 1356 C C . GLU A 1 165 ? -23.400 -12.979 45.461 1.00 97.19 165 GLU A C 1
ATOM 1358 O O . GLU A 1 165 ? -23.545 -13.655 46.480 1.00 97.19 165 GLU A O 1
ATOM 1363 N N . GLU A 1 166 ? -24.411 -12.704 44.636 1.00 96.44 166 GLU A N 1
ATOM 1364 C CA . GLU A 1 166 ? -25.779 -13.194 44.822 1.00 96.44 166 GLU A CA 1
ATOM 1365 C C . GLU A 1 166 ? -25.826 -14.725 44.840 1.00 96.44 166 GLU A C 1
ATOM 1367 O O . GLU A 1 166 ? -26.354 -15.312 45.786 1.00 96.44 166 GLU A O 1
ATOM 1372 N N . LYS A 1 167 ? -25.193 -15.390 43.861 1.00 96.69 167 LYS A N 1
ATOM 1373 C CA . LYS A 1 167 ? -25.093 -16.860 43.828 1.00 96.69 167 LYS A CA 1
ATOM 1374 C C . LYS A 1 167 ? -24.389 -17.418 45.066 1.00 96.69 167 LYS A C 1
ATOM 1376 O O . LYS A 1 167 ? -24.830 -18.423 45.622 1.00 96.69 167 LYS A O 1
ATOM 1381 N N . LEU A 1 168 ? -23.320 -16.766 45.531 1.00 96.25 168 LEU A N 1
ATOM 1382 C CA . LEU A 1 168 ? -22.611 -17.163 46.753 1.00 96.25 168 LEU A CA 1
ATOM 1383 C C . LEU A 1 168 ? -23.468 -16.967 48.013 1.00 96.25 168 LEU A C 1
ATOM 1385 O O . LEU A 1 168 ? -23.422 -17.803 48.917 1.00 96.25 168 LEU A O 1
ATOM 1389 N N . ALA A 1 169 ? -24.244 -15.884 48.096 1.00 94.88 169 ALA A N 1
ATOM 1390 C CA . ALA A 1 169 ? -25.170 -15.641 49.199 1.00 94.88 169 ALA A CA 1
ATOM 1391 C C . ALA A 1 169 ? -26.310 -16.670 49.209 1.00 94.88 169 ALA A C 1
ATOM 1393 O O . ALA A 1 169 ? -26.613 -17.220 50.267 1.00 94.88 169 ALA A O 1
ATOM 1394 N N . ALA A 1 170 ? -26.867 -16.995 48.039 1.00 94.56 170 ALA A N 1
ATOM 1395 C CA . ALA A 1 170 ? -27.915 -18.001 47.883 1.00 94.56 170 ALA A CA 1
ATOM 1396 C C . ALA A 1 170 ? -27.428 -19.397 48.299 1.00 94.56 170 ALA A C 1
ATOM 1398 O O . ALA A 1 170 ? -28.104 -20.083 49.061 1.00 94.56 170 ALA A O 1
ATOM 1399 N N . ALA A 1 171 ? -26.220 -19.790 47.880 1.00 94.44 171 ALA A N 1
ATOM 1400 C CA . ALA A 1 171 ? -25.619 -21.060 48.283 1.00 94.44 171 ALA A CA 1
ATOM 1401 C C . ALA A 1 171 ? -25.383 -21.142 49.803 1.00 94.44 171 ALA A C 1
ATOM 1403 O O . ALA A 1 171 ? -25.642 -22.175 50.416 1.00 94.44 171 ALA A O 1
ATOM 1404 N N . ARG A 1 172 ? -24.931 -20.051 50.438 1.00 92.00 172 ARG A N 1
ATOM 1405 C CA . ARG A 1 172 ? -24.743 -19.995 51.901 1.00 92.00 172 ARG A CA 1
ATOM 1406 C C . ARG A 1 172 ? -26.063 -20.095 52.666 1.00 92.00 172 ARG A C 1
ATOM 1408 O O . ARG A 1 172 ? -26.105 -20.760 53.696 1.00 92.00 172 ARG A O 1
ATOM 1415 N N . GLU A 1 173 ? -27.118 -19.451 52.174 1.00 91.81 173 GLU A N 1
ATOM 1416 C CA . GLU A 1 173 ? -28.458 -19.524 52.768 1.00 91.81 173 GLU A CA 1
ATOM 1417 C C . GLU A 1 173 ? -29.040 -20.941 52.663 1.00 91.81 173 GLU A C 1
ATOM 1419 O O . GLU A 1 173 ? -29.494 -21.489 53.667 1.00 91.81 173 GLU A O 1
ATOM 1424 N N . ALA A 1 174 ? -28.914 -21.575 51.492 1.00 89.50 174 ALA A N 1
ATOM 1425 C CA . ALA A 1 174 ? -29.350 -22.952 51.266 1.00 89.50 174 ALA A CA 1
ATOM 1426 C C . ALA A 1 174 ? -28.594 -23.961 52.147 1.00 89.50 174 ALA A C 1
ATOM 1428 O O . ALA A 1 174 ? -29.218 -24.810 52.783 1.00 89.50 174 ALA A O 1
ATOM 1429 N N . ASN A 1 175 ? -27.267 -23.834 52.247 1.00 88.69 175 ASN A N 1
ATOM 1430 C CA . ASN A 1 175 ? -26.452 -24.705 53.097 1.00 88.69 175 ASN A CA 1
ATOM 1431 C C . ASN A 1 175 ? -26.821 -24.558 54.582 1.00 88.69 175 ASN A C 1
ATOM 1433 O O . ASN A 1 175 ? -26.955 -25.558 55.280 1.00 88.69 175 ASN A O 1
ATOM 1437 N N . SER A 1 176 ? -27.067 -23.331 55.054 1.00 84.00 176 SER A N 1
ATOM 1438 C CA . SER A 1 176 ? -27.468 -23.088 56.447 1.00 84.00 176 SER A CA 1
ATOM 1439 C C . SER A 1 176 ? -28.857 -23.635 56.791 1.00 84.00 176 SER A C 1
ATOM 1441 O O . SER A 1 176 ? -29.113 -23.886 57.966 1.00 84.00 176 SER A O 1
ATOM 1443 N N . LYS A 1 177 ? -29.756 -23.806 55.813 1.00 78.06 177 LYS A N 1
ATOM 1444 C CA . LYS A 1 177 ? -31.052 -24.480 56.014 1.00 78.06 177 LYS A CA 1
ATOM 1445 C C . LYS A 1 177 ? -30.922 -26.001 56.104 1.00 78.06 177 LYS A C 1
ATOM 1447 O O . LYS A 1 177 ? -31.774 -26.637 56.714 1.00 78.06 177 LYS A O 1
ATOM 1452 N N . GLY A 1 178 ? -29.887 -26.577 55.489 1.00 74.50 178 GLY A N 1
ATOM 1453 C CA . GLY A 1 178 ? -29.589 -28.010 55.564 1.00 74.50 178 GLY A CA 1
ATOM 1454 C C . GLY A 1 178 ? -28.976 -28.443 56.901 1.00 74.50 178 GLY A C 1
ATOM 1455 O O . GLY A 1 178 ? -29.068 -29.613 57.264 1.00 74.50 178 GLY A O 1
ATOM 1456 N N . GLU A 1 179 ? -28.384 -27.515 57.657 1.00 70.00 179 GLU A N 1
ATOM 1457 C CA . GLU A 1 179 ? -27.826 -27.763 58.990 1.00 70.00 179 GLU A CA 1
ATOM 1458 C C . GLU A 1 179 ? -28.904 -27.578 60.076 1.00 70.00 179 GLU A C 1
ATOM 1460 O O . GLU A 1 179 ? -29.331 -26.464 60.379 1.00 70.00 179 GLU A O 1
ATOM 1465 N N . ALA A 1 180 ? -29.340 -28.680 60.696 1.00 58.03 180 ALA A N 1
ATOM 1466 C CA . ALA A 1 180 ? -30.488 -28.746 61.614 1.00 58.03 180 ALA A CA 1
ATOM 1467 C C . ALA A 1 180 ? -30.346 -27.977 62.955 1.00 58.03 180 ALA A C 1
ATOM 1469 O O . ALA A 1 180 ? -31.218 -28.095 63.814 1.00 58.03 180 ALA A O 1
ATOM 1470 N N . SER A 1 181 ? -29.281 -27.193 63.161 1.00 65.81 181 SER A N 1
ATOM 1471 C CA . SER A 1 181 ? -29.018 -26.473 64.420 1.00 65.81 181 SER A CA 1
ATOM 1472 C C . SER A 1 181 ? -28.700 -24.980 64.265 1.00 65.81 181 SER A C 1
ATOM 1474 O O . SER A 1 181 ? -28.241 -24.363 65.229 1.00 65.81 181 SER A O 1
ATOM 1476 N N . ALA A 1 182 ? -28.887 -24.379 63.084 1.00 63.59 182 ALA A N 1
ATOM 1477 C CA . ALA A 1 182 ? -28.590 -22.958 62.893 1.00 63.59 182 ALA A CA 1
ATOM 1478 C C . ALA A 1 182 ? -29.607 -22.066 63.650 1.00 63.59 182 ALA A C 1
ATOM 1480 O O . ALA A 1 182 ? -30.812 -22.200 63.422 1.00 63.59 182 ALA A O 1
ATOM 1481 N N . PRO A 1 183 ? -29.165 -21.132 64.518 1.00 78.44 183 PRO A N 1
ATOM 1482 C CA . PRO A 1 183 ? -30.059 -20.226 65.240 1.00 78.44 183 PRO A CA 1
ATOM 1483 C C . PRO A 1 183 ? -30.931 -19.383 64.298 1.00 78.44 183 PRO A C 1
ATOM 1485 O O . PRO A 1 183 ? -30.454 -18.892 63.273 1.00 78.44 183 PRO A O 1
ATOM 1488 N N . ALA A 1 184 ? -32.190 -19.135 64.676 1.00 80.81 184 ALA A N 1
ATOM 1489 C CA . ALA A 1 184 ? -33.145 -18.359 63.871 1.00 80.81 184 ALA A CA 1
ATOM 1490 C C . ALA A 1 184 ? -32.617 -16.962 63.477 1.00 80.81 184 ALA A C 1
ATOM 1492 O O . ALA A 1 184 ? -32.853 -16.480 62.370 1.00 80.81 184 ALA A O 1
ATOM 1493 N N . GLU A 1 185 ? -31.837 -16.331 64.355 1.00 84.25 185 GLU A N 1
ATOM 1494 C CA . GLU A 1 185 ? -31.217 -15.028 64.102 1.00 84.25 185 GLU A CA 1
ATOM 1495 C C . GLU A 1 185 ? -30.104 -15.091 63.040 1.00 84.25 185 GLU A C 1
ATOM 1497 O O . GLU A 1 185 ? -29.973 -14.190 62.208 1.00 84.25 185 GLU A O 1
ATOM 1502 N N . GLN A 1 186 ? -29.353 -16.196 62.986 1.00 85.19 186 GLN A N 1
ATOM 1503 C CA . GLN A 1 186 ? -28.355 -16.441 61.944 1.00 85.19 186 GLN A CA 1
ATOM 1504 C C . GLN A 1 186 ? -29.018 -16.697 60.584 1.00 85.19 186 GLN A C 1
ATOM 1506 O O . GLN A 1 186 ? -28.553 -16.167 59.572 1.00 85.19 186 GLN A O 1
ATOM 1511 N N . GLN A 1 187 ? -30.130 -17.438 60.557 1.00 85.12 187 GLN A N 1
ATOM 1512 C CA . GLN A 1 187 ? -30.913 -17.653 59.334 1.00 85.12 187 GLN A CA 1
ATOM 1513 C C . GLN A 1 187 ? -31.488 -16.339 58.793 1.00 85.12 187 GLN A C 1
ATOM 1515 O O . GLN A 1 187 ? -31.338 -16.044 57.605 1.00 85.12 187 GLN A O 1
ATOM 1520 N N . LYS A 1 188 ? -32.060 -15.503 59.669 1.00 88.81 188 LYS A N 1
ATOM 1521 C CA . LYS A 1 188 ? -32.577 -14.179 59.297 1.00 88.81 188 LYS A CA 1
ATOM 1522 C C . LYS A 1 188 ? -31.484 -13.294 58.689 1.00 88.81 188 LYS A C 1
ATOM 1524 O O . LYS A 1 188 ? -31.688 -12.693 57.638 1.00 88.81 188 LYS A O 1
ATOM 1529 N N . LYS A 1 189 ? -30.286 -13.280 59.283 1.00 91.94 189 LYS A N 1
ATOM 1530 C CA . LYS A 1 189 ? -29.139 -12.511 58.772 1.00 91.94 189 LYS A CA 1
ATOM 1531 C C . LYS A 1 189 ? -28.676 -12.974 57.385 1.00 91.94 189 LYS A C 1
ATOM 1533 O O . LYS A 1 189 ? -28.268 -12.151 56.563 1.00 91.94 189 LYS A O 1
ATOM 1538 N N . LEU A 1 190 ? -28.713 -14.280 57.110 1.00 91.81 190 LEU A N 1
ATOM 1539 C CA . LEU A 1 190 ? -28.386 -14.823 55.787 1.00 91.81 190 LEU A CA 1
ATOM 1540 C C . LEU A 1 190 ? -29.443 -14.448 54.740 1.00 91.81 190 LEU A C 1
ATOM 1542 O O . LEU A 1 190 ? -29.070 -14.084 53.625 1.00 91.81 190 LEU A O 1
ATOM 1546 N N . GLN A 1 191 ? -30.726 -14.459 55.109 1.00 92.00 191 GLN A N 1
ATOM 1547 C CA . GLN A 1 191 ? -31.820 -14.004 54.244 1.00 92.00 191 GLN A CA 1
ATOM 1548 C C . GLN A 1 191 ? -31.719 -12.514 53.914 1.00 92.00 191 GLN A C 1
ATOM 1550 O O . GLN A 1 191 ? -31.771 -12.147 52.743 1.00 92.00 191 GLN A O 1
ATOM 1555 N N . GLU A 1 192 ? -31.489 -11.656 54.911 1.00 94.62 192 GLU A N 1
ATOM 1556 C CA . GLU A 1 192 ? -31.286 -10.214 54.698 1.00 94.62 192 GLU A CA 1
ATOM 1557 C C . GLU A 1 192 ? -30.091 -9.942 53.773 1.00 94.62 192 GLU A C 1
ATOM 1559 O O . GLU A 1 192 ? -30.152 -9.082 52.892 1.00 94.62 192 GLU A O 1
ATOM 1564 N N . LYS A 1 193 ? -29.004 -10.711 53.928 1.00 94.75 193 LYS A N 1
ATOM 1565 C CA . LYS A 1 193 ? -27.836 -10.613 53.048 1.00 94.75 193 LYS A CA 1
ATOM 1566 C C . LYS A 1 193 ? -28.150 -11.051 51.616 1.00 94.75 193 LYS A C 1
ATOM 1568 O O . LYS A 1 193 ? -27.692 -10.392 50.686 1.00 94.75 193 LYS A O 1
ATOM 1573 N N . LEU A 1 194 ? -28.909 -12.131 51.434 1.00 95.81 194 LEU A N 1
ATOM 1574 C CA . LEU A 1 194 ? -29.340 -12.590 50.113 1.00 95.81 194 LEU A CA 1
ATOM 1575 C C . LEU A 1 194 ? -30.223 -11.545 49.421 1.00 95.81 194 LEU A C 1
ATOM 1577 O O . LEU A 1 194 ? -29.961 -11.205 48.270 1.00 95.81 194 LEU A O 1
ATOM 1581 N N . GLU A 1 195 ? -31.215 -10.992 50.118 1.00 96.44 195 GLU A N 1
ATOM 1582 C CA . GLU A 1 195 ? -32.083 -9.946 49.564 1.00 96.44 195 GLU A CA 1
ATOM 1583 C C . GLU A 1 195 ? -31.299 -8.685 49.189 1.00 96.44 195 GLU A C 1
ATOM 1585 O O . GLU A 1 195 ? -31.520 -8.112 48.121 1.00 96.44 195 GLU A O 1
ATOM 1590 N N . LYS A 1 196 ? -30.305 -8.298 49.996 1.00 97.12 196 LYS A N 1
ATOM 1591 C CA . LYS A 1 196 ? -29.391 -7.211 49.631 1.00 97.12 196 LYS A CA 1
ATOM 1592 C C . LYS A 1 196 ? -28.616 -7.522 48.344 1.00 97.12 196 LYS A C 1
ATOM 1594 O O . LYS A 1 196 ? -28.601 -6.693 47.439 1.00 97.12 196 LYS A O 1
ATOM 1599 N N . CYS A 1 197 ? -28.017 -8.711 48.231 1.00 96.62 197 CYS A N 1
ATOM 1600 C CA . CYS A 1 197 ? -27.279 -9.101 47.025 1.00 96.62 197 CYS A CA 1
ATOM 1601 C C . CYS A 1 197 ? -28.176 -9.142 45.774 1.00 96.62 197 CYS A C 1
ATOM 1603 O O . CYS A 1 197 ? -27.732 -8.709 44.713 1.00 96.62 197 CYS A O 1
ATOM 1605 N N . LYS A 1 198 ? -29.439 -9.581 45.889 1.00 97.44 198 LYS A N 1
ATOM 1606 C CA . LYS A 1 198 ? -30.420 -9.521 44.788 1.00 97.44 198 LYS A CA 1
ATOM 1607 C C . LYS A 1 198 ? -30.702 -8.085 44.346 1.00 97.44 198 LYS A C 1
ATOM 1609 O O . LYS A 1 198 ? -30.698 -7.796 43.152 1.00 97.44 198 LYS A O 1
ATOM 1614 N N . GLN A 1 199 ? -30.916 -7.168 45.293 1.00 97.62 199 GLN A N 1
ATOM 1615 C CA . GLN A 1 199 ? -31.126 -5.750 44.977 1.00 97.62 199 GLN A CA 1
ATOM 1616 C C . GLN A 1 199 ? -29.894 -5.120 44.318 1.00 97.62 199 GLN A C 1
ATOM 1618 O O . GLN A 1 199 ? -30.032 -4.345 43.373 1.00 97.62 199 GLN A O 1
ATOM 1623 N N . ASP A 1 200 ? -28.694 -5.446 44.798 1.00 97.25 200 ASP A N 1
ATOM 1624 C CA . ASP A 1 200 ? -27.440 -4.934 44.242 1.00 97.25 200 ASP A CA 1
ATOM 1625 C C . ASP A 1 200 ? -27.190 -5.480 42.822 1.00 97.25 200 ASP A C 1
ATOM 1627 O O . ASP A 1 200 ? -26.818 -4.717 41.928 1.00 97.25 200 ASP A O 1
ATOM 1631 N N . SER A 1 201 ? -27.487 -6.762 42.584 1.00 97.56 201 SER A N 1
ATOM 1632 C CA . SER A 1 201 ? -27.461 -7.414 41.265 1.00 97.56 201 SER A CA 1
ATOM 1633 C C . SER A 1 201 ? -28.432 -6.760 40.279 1.00 97.56 201 SER A C 1
ATOM 1635 O O . SER A 1 201 ? -28.030 -6.376 39.178 1.00 97.56 201 SER A O 1
ATOM 1637 N N . GLN A 1 202 ? -29.676 -6.512 40.700 1.00 98.00 202 GLN A N 1
ATOM 1638 C CA . GLN A 1 202 ? -30.680 -5.828 39.883 1.00 98.00 202 GLN A CA 1
ATOM 1639 C C . GLN A 1 202 ? -30.272 -4.383 39.548 1.00 98.00 202 GLN A C 1
ATOM 1641 O O . GLN A 1 202 ? -30.323 -3.976 38.389 1.00 98.00 202 GLN A O 1
ATOM 1646 N N . LYS A 1 203 ? -29.766 -3.618 40.523 1.00 98.19 203 LYS A N 1
ATOM 1647 C CA . LYS A 1 203 ? -29.246 -2.258 40.280 1.00 98.19 203 LYS A CA 1
ATOM 1648 C C . LYS A 1 203 ? -28.050 -2.253 39.329 1.00 98.19 203 LYS A C 1
ATOM 1650 O O . LYS A 1 203 ? -27.896 -1.331 38.529 1.00 98.19 203 LYS A O 1
ATOM 1655 N N . ALA A 1 204 ? -27.161 -3.241 39.435 1.00 98.12 204 ALA A N 1
ATOM 1656 C CA . ALA A 1 204 ? -26.021 -3.369 38.534 1.00 98.12 204 ALA A CA 1
ATOM 1657 C C . ALA A 1 204 ? -26.468 -3.737 37.110 1.00 98.12 204 ALA A C 1
ATOM 1659 O O . ALA A 1 204 ? -25.916 -3.197 36.150 1.00 98.12 204 ALA A O 1
ATOM 1660 N N . LYS A 1 205 ? -27.504 -4.576 36.978 1.00 98.31 205 LYS A N 1
ATOM 1661 C CA . LYS A 1 205 ? -28.137 -4.914 35.698 1.00 98.31 205 LYS A CA 1
ATOM 1662 C C . LYS A 1 205 ? -28.709 -3.678 35.007 1.00 98.31 205 LYS A C 1
ATOM 1664 O O . LYS A 1 205 ? -28.345 -3.414 33.869 1.00 98.31 205 LYS A O 1
ATOM 1669 N N . GLU A 1 206 ? -29.508 -2.876 35.709 1.00 98.44 206 GLU A N 1
ATOM 1670 C CA . GLU A 1 206 ? -30.105 -1.646 35.158 1.00 98.44 206 GLU A CA 1
ATOM 1671 C C . GLU A 1 206 ? -29.040 -0.651 34.675 1.00 98.44 206 GLU A C 1
ATOM 1673 O O . GLU A 1 206 ? -29.176 -0.035 33.617 1.00 98.44 206 GLU A O 1
ATOM 1678 N N . LYS A 1 207 ? -27.933 -0.514 35.419 1.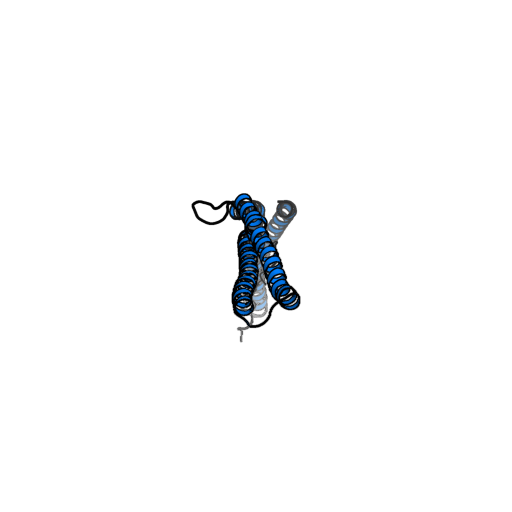00 98.25 207 LYS A N 1
ATOM 1679 C CA . LYS A 1 207 ? -26.791 0.312 34.994 1.00 98.25 207 LYS A CA 1
ATOM 1680 C C . LYS A 1 207 ? -26.113 -0.235 33.739 1.00 98.25 207 LYS A C 1
ATOM 1682 O O . LYS A 1 207 ? -25.717 0.555 32.884 1.00 98.25 207 LYS A O 1
ATOM 1687 N N . TYR A 1 208 ? -25.959 -1.553 33.638 1.00 98.69 208 TYR A N 1
ATOM 1688 C CA . TYR A 1 208 ? -25.368 -2.200 32.469 1.00 98.69 208 TYR A CA 1
ATOM 1689 C C . TYR A 1 208 ? -26.258 -2.059 31.229 1.00 98.69 208 TYR A C 1
ATOM 1691 O O . TYR A 1 208 ? -25.774 -1.622 30.187 1.00 98.69 208 TYR A O 1
ATOM 1699 N N . GLU A 1 209 ? -27.559 -2.320 31.355 1.00 98.50 209 GLU A N 1
ATOM 1700 C CA . GLU A 1 209 ? -28.542 -2.150 30.276 1.00 98.50 209 GLU A CA 1
ATOM 1701 C C . GLU A 1 209 ? -28.607 -0.697 29.792 1.00 98.50 209 GLU A C 1
ATOM 1703 O O . GLU A 1 209 ? -28.573 -0.446 28.588 1.00 98.50 209 GLU A O 1
ATOM 1708 N N . LYS A 1 210 ? -28.585 0.275 30.713 1.00 98.25 210 LYS A N 1
ATOM 1709 C CA . LYS A 1 210 ? -28.521 1.697 30.354 1.00 98.25 210 LYS A CA 1
ATOM 1710 C C . LYS A 1 210 ? -27.249 2.046 29.575 1.00 98.25 210 LYS A C 1
ATOM 1712 O O . LYS A 1 210 ? -27.317 2.772 28.586 1.00 98.25 210 LYS A O 1
ATOM 1717 N N . ALA A 1 211 ? -26.090 1.540 30.000 1.00 98.31 211 ALA A N 1
ATOM 1718 C CA . ALA A 1 211 ? -24.835 1.779 29.289 1.00 98.31 211 ALA A CA 1
ATOM 1719 C C . ALA A 1 211 ? -24.865 1.179 27.868 1.00 98.31 211 ALA A C 1
ATOM 1721 O O . ALA A 1 211 ? -24.399 1.821 26.925 1.00 98.31 211 ALA A O 1
ATOM 1722 N N . LEU A 1 212 ? -25.449 -0.016 27.703 1.00 98.44 212 LEU A N 1
ATOM 1723 C CA . LEU A 1 212 ? -25.644 -0.651 26.394 1.00 98.44 212 LEU A CA 1
ATOM 1724 C C . LEU A 1 212 ? -26.567 0.173 25.489 1.00 98.44 212 LEU A C 1
ATOM 1726 O O . LEU A 1 212 ? -26.257 0.371 24.315 1.00 98.44 212 LEU A O 1
ATOM 1730 N N . GLU A 1 213 ? -27.671 0.693 26.024 1.00 98.19 213 GLU A N 1
ATOM 1731 C CA . GLU A 1 213 ? -28.599 1.543 25.274 1.00 98.19 213 GLU A CA 1
ATOM 1732 C C . GLU A 1 213 ? -27.916 2.837 24.800 1.00 98.19 213 GLU A C 1
ATOM 1734 O O . GLU A 1 213 ? -28.052 3.235 23.642 1.00 98.19 213 GLU A O 1
ATOM 1739 N N . GLU A 1 214 ? -27.137 3.485 25.670 1.00 97.62 214 GLU A N 1
ATOM 1740 C CA . GLU A 1 214 ? -26.368 4.683 25.317 1.00 97.62 214 GLU A CA 1
ATOM 1741 C C . GLU A 1 214 ? -25.313 4.405 24.235 1.00 97.62 214 GLU A C 1
ATOM 1743 O O . GLU A 1 214 ? -25.147 5.224 23.327 1.00 97.62 214 GLU A O 1
ATOM 1748 N N . LEU A 1 215 ? -24.635 3.251 24.287 1.00 98.00 215 LEU A N 1
ATOM 1749 C CA . LEU A 1 215 ? -23.700 2.815 23.244 1.00 98.00 215 LEU A CA 1
ATOM 1750 C C . LEU A 1 215 ? -24.424 2.560 21.913 1.00 98.00 215 LEU A C 1
ATOM 1752 O O . LEU A 1 215 ? -23.984 3.024 20.859 1.00 98.00 215 LEU A O 1
ATOM 1756 N N . SER A 1 216 ? -25.565 1.870 21.948 1.00 97.12 216 SER A N 1
ATOM 1757 C CA . SER A 1 216 ? -26.371 1.606 20.752 1.00 97.12 216 SER A CA 1
ATOM 1758 C C . SER A 1 216 ? -26.848 2.901 20.096 1.00 97.12 216 SER A C 1
ATOM 1760 O O . SER A 1 216 ? -26.850 2.995 18.871 1.00 97.12 216 SER A O 1
ATOM 1762 N N . LYS A 1 217 ? -27.210 3.920 20.886 1.00 96.88 217 LYS A N 1
ATOM 1763 C CA . LYS A 1 217 ? -27.656 5.228 20.378 1.00 96.88 217 LYS A CA 1
ATOM 1764 C C . LYS A 1 217 ? -26.554 6.005 19.660 1.00 96.88 217 LYS A C 1
ATOM 1766 O O . LYS A 1 217 ? -26.855 6.722 18.713 1.00 96.88 217 LYS A O 1
ATOM 1771 N N . CYS A 1 218 ? -25.294 5.885 20.086 1.00 94.62 218 CYS A N 1
ATOM 1772 C CA . CYS A 1 218 ? -24.182 6.591 19.440 1.00 94.62 218 CYS A CA 1
ATOM 1773 C C . CYS A 1 218 ? -23.495 5.790 18.322 1.00 94.62 218 CYS A C 1
ATOM 1775 O O . CYS A 1 218 ? -22.691 6.356 17.585 1.00 94.62 218 CYS A O 1
ATOM 1777 N N . THR A 1 219 ? -23.819 4.502 18.165 1.00 96.38 219 THR A N 1
ATOM 1778 C CA . THR A 1 219 ? -23.207 3.629 17.149 1.00 96.38 219 THR A CA 1
ATOM 1779 C C . THR A 1 219 ? -23.479 4.080 15.704 1.00 96.38 219 THR A C 1
ATOM 1781 O O . THR A 1 219 ? -22.517 4.131 14.944 1.00 96.38 219 THR A O 1
ATOM 1784 N N . PRO A 1 220 ? -24.699 4.494 15.300 1.00 96.81 220 PRO A N 1
ATOM 1785 C CA . PRO A 1 220 ? -24.933 4.983 13.936 1.00 96.81 220 PRO A CA 1
ATOM 1786 C C . PRO A 1 220 ? -24.060 6.191 13.577 1.00 96.81 220 PRO A C 1
ATOM 1788 O O . PRO A 1 220 ? -23.428 6.203 12.528 1.00 96.81 220 PRO A O 1
ATOM 1791 N N . LEU A 1 221 ? -23.950 7.160 14.494 1.00 93.38 221 LEU A N 1
ATOM 1792 C CA . LEU A 1 221 ? -23.100 8.337 14.309 1.00 93.38 221 LEU A CA 1
ATOM 1793 C C . LEU A 1 221 ? -21.611 7.963 14.262 1.00 93.38 221 LEU A C 1
ATOM 1795 O O . LEU A 1 221 ? -20.846 8.582 13.534 1.00 93.38 221 LEU A O 1
ATOM 1799 N N . TYR A 1 222 ? -21.182 6.960 15.031 1.00 95.62 222 TYR A N 1
ATOM 1800 C CA . TYR A 1 222 ? -19.818 6.434 14.936 1.00 95.62 222 TYR A CA 1
ATOM 1801 C C . TYR A 1 222 ? -19.537 5.799 13.569 1.00 95.62 222 TYR A C 1
ATOM 1803 O O . TYR A 1 222 ? -18.452 5.987 13.041 1.00 95.62 222 TYR A O 1
ATOM 1811 N N . MET A 1 223 ? -20.497 5.074 12.993 1.00 94.44 223 MET A N 1
ATOM 1812 C CA . MET A 1 223 ? -20.321 4.427 11.689 1.00 94.44 223 MET A CA 1
ATOM 1813 C C . MET A 1 223 ? -20.368 5.406 10.508 1.00 94.44 223 MET A C 1
ATOM 1815 O O . MET A 1 223 ? -19.825 5.095 9.451 1.00 94.44 223 MET A O 1
ATOM 1819 N N . GLU A 1 224 ? -21.039 6.549 10.668 1.00 92.81 224 GLU A N 1
ATOM 1820 C CA . GLU A 1 224 ? -21.132 7.605 9.652 1.00 92.81 224 GLU A CA 1
ATOM 1821 C C . GLU A 1 224 ? -19.865 8.477 9.568 1.00 92.81 224 GLU A C 1
ATOM 1823 O O . GLU A 1 224 ? -19.511 8.922 8.476 1.00 92.81 224 GLU A O 1
ATOM 1828 N N . ASN A 1 225 ? -19.203 8.727 10.706 1.00 75.69 225 ASN A N 1
ATOM 1829 C CA . ASN A 1 225 ? -18.007 9.581 10.813 1.00 75.69 225 ASN A CA 1
ATOM 1830 C C . ASN A 1 225 ? -16.697 8.828 10.557 1.00 75.69 225 ASN A C 1
ATOM 1832 O O . ASN A 1 225 ? -15.756 9.481 10.052 1.00 75.69 225 ASN A O 1
#

Sequence (225 aa):
MSGAYDEYASQEETTDSFWEVGNYKRTVKRIDDGHRLCNDLMNCIQERAKIEKAYAQQLTEWSKRWKQLVDKGPQYGTVELAWVAVMGEAEKVSELHQEVKNHLVNEDFEKVKNWQKDSYHKQMMGGFKETKEADEGFRKAQKPWAKKLKEVEVAKKSYHMACKEEKLAAAREANSKGEASAPAEQQKKLQEKLEKCKQDSQKAKEKYEKALEELSKCTPLYMEN

Radius of gyration: 39.42 Å; chains: 1; bounding box: 73×49×119 Å

Foldseek 3Di:
DPPDDPPPPDPPVPDCDCLPDPNCVVVLVVLVVVLVVLVVVLVVLLVVLVVLLVQLVVLLVVLVVVLVVLVPDPDDDPVSVVVNVVSVVSNVSSVVSNVSSCCSVVPVSVVSVVVSPVSFDADPVGDTPSSVVSVVVLCVLCVVLVVLVVQLVVLVVQLVVLVVQLVVLVVVLVVLVVDPDRDPVNNVVSVVSNVVSVVSNVVSVVSNVVSVVVSVVCVVSSVVD

pLDDT: mean 92.62, std 14.45, range [35.66, 98.88]